Protein 4ZQX (pdb70)

Radius of gyration: 19.83 Å; Cα contacts (8 Å, |Δi|>4): 442; chains: 1; bounding box: 38×68×44 Å

Secondary structure (P-SEA, 3-state):
ccaaaaaaaaaaaaaacccccccbbbbbbbbbbcccbbbbbbbbbbccccccccccccccccccccccccaaaaaaaacccccccccccccccccccccbbbbbbbcccccccbbbbbcccccccccccccccccccccccccccccbbbbbccccccccbbbbbbccccccbbbbbbcccccccccccccaaaaaaaacccbbbbbbbbccaaaaaaccccccbbbbbccccccc

Organism: NCBI:txid311554

Sequence (236 aa):
ADLSLARQRRLTDEESSVNEAPRRAYDANMELVIVAEYPEGQCKSFHFANPFVIKGVIKSSELMWDIDNNGHHQMSEYELQRSINGYAASHSNMRQRSAINRIPKKLSFYLRGNVDWNKASIDIRGPTGLSMRQTEEYSSLDRIRPPCCSYKRNKFVDLPSCGGRRCEKAWYVELDGRRPVSIAVIVPRNMHNGINLYAGPLLGNVIEGLDTVPEECTQWFDNAPELYAYHASNYGMTMLDQFSVIH

Foldseek 3Di:
DDVVVVVVVVVLVCVQAVLVDDFRKKKKKKWFAFDLAKIKIKIFIFNFKTKDWFALLRQWQAADPHDGHDSVVSVLLQVCLVDPPSHDDPDHPRRGHGQKMKMKIFGQWPLQQKFKAKDANGRFRDDPDGDPVRGDPDDVVRRCRVVWADDDQPNNSTMTMHMDGDDRHGIIITIMTGGDPVVPDDCCDDPNVVVSVVRPPDDDMDMDIGSHVVCCCVPPCVVPRGWDADPVRDID

InterPro domains:
  IPR035239 Cypovirus polyhedrin [PF17515] (3-221)

Solvent-accessible surface area: 13820 Å² total

B-factor: mean 38.27, std 7.33, range [27.24, 73.25]

Structure (mmCIF, N/CA/C/O backbone):
data_4ZQX
#
_entry.id   4ZQX
#
_cell.length_a   106.100
_cell.length_b   106.100
_cell.length_c   106.100
_cell.angle_alpha   90.00
_cell.angle_beta   90.00
_cell.angle_gamma   90.00
#
_symmetry.space_group_name_H-M   'I 2 3'
#
loop_
_entity.id
_entity.type
_entity.pdbx_description
1 polymer Polyhedrin
2 non-polymer "ADENOSINE-5'-TRIPHOSPHATE"
3 non-polymer 'MAGNESIUM ION'
4 water water
#
loop_
_atom_site.group_PDB
_atom_site.id
_atom_site.type_symbol
_atom_site.label_atom_id
_atom_site.label_alt_id
_atom_site.label_comp_id
_atom_site.label_asym_id
_atom_site.label_entity_id
_atom_site.label_seq_id
_atom_site.pdbx_PDB_ins_code
_atom_site.Cartn_x
_atom_site.Cartn_y
_atom_site.Cartn_z
_atom_site.occupancy
_atom_site.B_iso_or_equiv
_atom_site.auth_seq_id
_atom_site.auth_comp_id
_atom_site.auth_asym_id
_atom_site.auth_atom_id
_atom_site.pdbx_PDB_model_num
ATOM 1 C C . MET A 1 1 ? 6.005 -5.974 43.372 1.00 59.48 1 MET A C 1
ATOM 2 O O . MET A 1 1 ? 6.043 -5.211 42.405 1.00 62.53 1 MET A O 1
ATOM 3 N N . ALA A 1 2 ? 6.287 -5.578 44.609 1.00 56.53 2 ALA A N 1
ATOM 4 C CA . ALA A 1 2 ? 6.775 -4.230 44.876 1.00 50.81 2 ALA A CA 1
ATOM 5 C C . ALA A 1 2 ? 8.199 -4.080 44.361 1.00 45.51 2 ALA A C 1
ATOM 6 O O . ALA A 1 2 ? 9.033 -4.967 44.535 1.00 46.84 2 ALA A O 1
ATOM 13 N N . ASP A 1 3 ? 8.462 -2.950 43.723 1.00 37.98 3 ASP A N 1
ATOM 14 C CA . ASP A 1 3 ? 9.767 -2.658 43.161 1.00 33.55 3 ASP A CA 1
ATOM 15 C C . ASP A 1 3 ? 10.710 -2.296 44.303 1.00 33.04 3 ASP A C 1
ATOM 16 O O . ASP A 1 3 ? 10.526 -1.284 44.977 1.00 34.29 3 ASP A O 1
ATOM 25 N N . LEU A 1 4 ? 11.728 -3.115 44.520 1.00 32.82 4 LEU A N 1
ATOM 26 C CA . LEU A 1 4 ? 12.626 -2.891 45.658 1.00 33.40 4 LEU A CA 1
ATOM 27 C C . LEU A 1 4 ? 13.621 -1.743 45.436 1.00 32.16 4 LEU A C 1
ATOM 28 O O . LEU A 1 4 ? 14.161 -1.188 46.392 1.00 33.76 4 LEU A O 1
ATOM 44 N N . SER A 1 5 ? 13.852 -1.346 44.195 1.00 32.48 5 SER A N 1
ATOM 45 C CA . SER A 1 5 ? 14.678 -0.168 43.978 1.00 33.55 5 SER A CA 1
ATOM 46 C C . SER A 1 5 ? 13.913 1.062 44.473 1.00 33.55 5 SER A C 1
ATOM 47 O O . SER A 1 5 ? 14.495 1.949 45.079 1.00 33.60 5 SER A O 1
ATOM 55 N N . LEU A 1 6 ? 12.607 1.109 44.240 1.00 32.75 6 LEU A N 1
ATOM 56 C CA . LEU A 1 6 ? 11.796 2.220 44.744 1.00 32.68 6 LEU A CA 1
ATOM 57 C C . LEU A 1 6 ? 11.580 2.134 46.250 1.00 32.70 6 LEU A C 1
ATOM 58 O O . LEU A 1 6 ? 11.477 3.160 46.920 1.00 32.78 6 LEU A O 1
ATOM 74 N N . ALA A 1 7 ? 11.490 0.914 46.777 1.00 33.86 7 ALA A N 1
ATOM 75 C CA . ALA A 1 7 ? 11.374 0.734 48.226 1.00 33.19 7 ALA A CA 1
ATOM 76 C C . ALA A 1 7 ? 12.635 1.227 48.937 1.00 32.92 7 ALA A C 1
ATOM 77 O O . ALA A 1 7 ? 12.556 1.826 50.003 1.00 34.17 7 ALA A O 1
ATOM 84 N N . ARG A 1 8 ? 13.792 0.953 48.349 1.00 32.11 8 ARG A N 1
ATOM 85 C CA . ARG A 1 8 ? 15.064 1.416 48.898 1.00 32.35 8 ARG A CA 1
ATOM 86 C C . ARG A 1 8 ? 15.162 2.946 48.837 1.00 31.75 8 ARG A C 1
ATOM 87 O O . ARG A 1 8 ? 15.684 3.586 49.755 1.00 32.18 8 ARG A O 1
ATOM 108 N N . GLN A 1 9 ? 14.642 3.539 47.761 1.00 30.77 9 GLN A N 1
ATOM 109 C CA . GLN A 1 9 ? 14.651 4.987 47.618 1.00 30.64 9 GLN A CA 1
ATOM 110 C C . GLN A 1 9 ? 13.806 5.599 48.723 1.00 30.70 9 GLN A C 1
ATOM 111 O O . GLN A 1 9 ? 14.188 6.568 49.354 1.00 31.94 9 GLN A O 1
ATOM 125 N N . ARG A 1 10 ? 12.643 5.001 48.937 1.00 31.28 10 ARG A N 1
ATOM 126 C CA A ARG A 1 10 ? 11.695 5.471 49.940 0.59 33.93 10 ARG A CA 1
ATOM 127 C CA B ARG A 1 10 ? 11.691 5.464 49.938 0.41 34.42 10 ARG A CA 1
ATOM 128 C C . ARG A 1 10 ? 12.304 5.415 51.345 1.00 33.85 10 ARG A C 1
ATOM 129 O O . ARG A 1 10 ? 12.206 6.372 52.129 1.00 33.03 10 ARG A O 1
ATOM 168 N N . LEU A 1 11 ? 12.961 4.309 51.670 1.00 33.16 11 LEU A N 1
ATOM 169 C CA . LEU A 1 11 ? 13.584 4.184 52.983 1.00 31.97 11 LEU A CA 1
ATOM 170 C C . LEU A 1 11 ? 14.686 5.225 53.161 1.00 32.02 11 LEU A C 1
ATOM 171 O O . LEU A 1 11 ? 14.857 5.794 54.243 1.00 32.98 11 LEU A O 1
ATOM 187 N N . THR A 1 12 ? 15.430 5.467 52.092 1.00 31.88 12 THR A N 1
ATOM 188 C CA . THR A 1 12 ? 16.495 6.447 52.125 1.00 31.71 12 THR A CA 1
ATOM 189 C C . THR A 1 12 ? 15.926 7.848 52.367 1.00 33.60 12 THR A C 1
ATOM 190 O O . THR A 1 12 ? 16.433 8.592 53.204 1.00 34.25 12 THR A O 1
ATOM 201 N N . ASP A 1 13 ? 14.852 8.186 51.662 1.00 33.03 13 ASP A N 1
ATOM 202 C CA . ASP A 1 13 ? 14.209 9.489 51.819 1.00 31.52 13 ASP A CA 1
ATOM 203 C C . ASP A 1 13 ? 13.796 9.697 53.281 1.00 32.51 13 ASP A C 1
ATOM 204 O O . ASP A 1 13 ? 14.059 10.743 53.879 1.00 31.79 13 ASP A O 1
ATOM 213 N N A GLU A 1 14 ? 13.140 8.685 53.840 0.62 32.51 14 GLU A N 1
ATOM 214 N N B GLU A 1 14 ? 13.114 8.710 53.850 0.38 34.72 14 GLU A N 1
ATOM 215 C CA A GLU A 1 14 ? 12.604 8.770 55.190 0.62 33.45 14 GLU A CA 1
ATOM 216 C CA B GLU A 1 14 ? 12.559 8.876 55.185 0.38 37.34 14 GLU A CA 1
ATOM 217 C C A GLU A 1 14 ? 13.710 8.867 56.239 0.62 33.66 14 GLU A C 1
ATOM 218 C C B GLU A 1 14 ? 13.668 8.912 56.242 0.38 36.43 14 GLU A C 1
ATOM 219 O O A GLU A 1 14 ? 13.579 9.608 57.205 0.62 34.00 14 GLU A O 1
ATOM 220 O O B GLU A 1 14 ? 13.524 9.570 57.267 0.38 36.54 14 GLU A O 1
ATOM 243 N N A SER A 1 15 ? 14.798 8.124 56.040 0.62 33.14 15 SER A N 1
ATOM 244 N N B SER A 1 15 ? 14.778 8.220 55.981 0.38 35.38 15 SER A N 1
ATOM 245 C CA A SER A 1 15 ? 15.948 8.212 56.932 0.62 33.47 15 SER A CA 1
ATOM 246 C CA B SER A 1 15 ? 15.914 8.215 56.905 0.38 34.49 15 SER A CA 1
ATOM 247 C C A SER A 1 15 ? 16.509 9.638 56.991 0.62 34.43 15 SER A C 1
ATOM 248 C C B SER A 1 15 ? 16.629 9.571 56.939 0.38 34.32 15 SER A C 1
ATOM 249 O O A SER A 1 15 ? 16.941 10.106 58.048 0.62 36.75 15 SER A O 1
ATOM 250 O O B SER A 1 15 ? 17.305 9.907 57.915 0.38 35.46 15 SER A O 1
ATOM 265 N N . VAL A 1 16 ? 16.495 10.341 55.868 1.00 32.10 16 VAL A N 1
ATOM 266 C CA . VAL A 1 16 ? 16.992 11.709 55.854 1.00 31.75 16 VAL A CA 1
ATOM 267 C C . VAL A 1 16 ? 15.959 12.658 56.442 1.00 31.75 16 VAL A C 1
ATOM 268 O O . VAL A 1 16 ? 16.294 13.545 57.229 1.00 34.00 16 VAL A O 1
ATOM 282 N N . ASN A 1 17 ? 14.698 12.476 56.056 1.00 31.30 17 ASN A N 1
ATOM 283 C CA . ASN A 1 17 ? 13.620 13.337 56.534 1.00 31.22 17 ASN A CA 1
ATOM 284 C C . ASN A 1 17 ? 13.426 13.290 58.039 1.00 30.90 17 ASN A C 1
ATOM 285 O O . ASN A 1 17 ? 13.167 14.318 58.653 1.00 31.85 17 ASN A O 1
ATOM 296 N N . GLU A 1 18 ? 13.560 12.106 58.638 1.00 31.38 18 GLU A N 1
ATOM 297 C CA . GLU A 1 18 ? 13.226 11.943 60.063 1.00 32.94 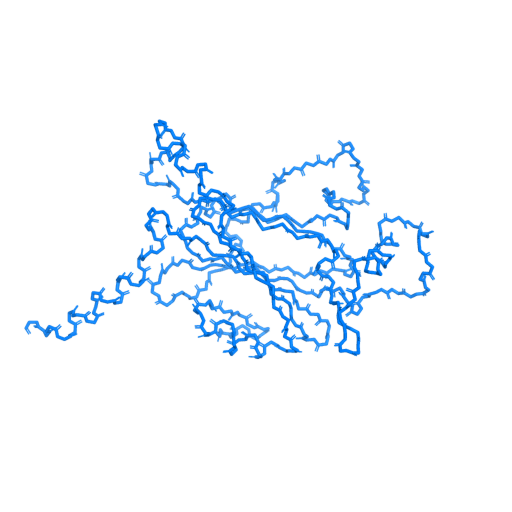18 GLU A CA 1
ATOM 298 C C . GLU A 1 18 ? 14.407 12.042 61.024 1.00 31.48 18 GLU A C 1
ATOM 299 O O . GLU A 1 18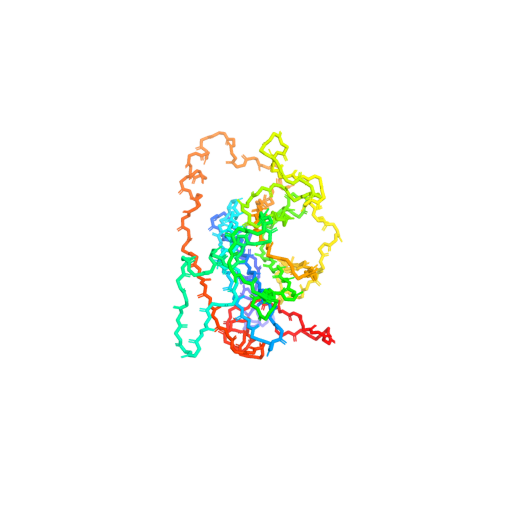 ? 14.202 12.103 62.232 1.00 32.22 18 GLU A O 1
ATOM 311 N N . ALA A 1 19 ? 15.631 12.075 60.497 1.00 30.97 19 ALA A N 1
ATOM 312 C CA . ALA A 1 19 ? 16.831 12.073 61.339 1.00 30.12 19 ALA A CA 1
ATOM 313 C C . ALA A 1 19 ? 16.846 13.145 62.443 1.00 29.99 19 ALA A C 1
ATOM 314 O O . ALA A 1 19 ? 17.299 12.872 63.542 1.00 31.76 19 ALA A O 1
ATOM 321 N N . PRO A 1 20 ? 16.369 14.369 62.154 1.00 31.34 20 PRO A N 1
ATOM 322 C CA . PRO A 1 20 ? 16.397 15.406 63.199 1.00 31.33 20 PRO A CA 1
ATOM 323 C C . PRO A 1 20 ? 15.548 15.115 64.441 1.00 30.33 20 PRO A C 1
ATOM 324 O O . PRO A 1 20 ? 15.693 15.805 65.434 1.00 31.78 20 PRO A O 1
ATOM 335 N N A ARG A 1 21 ? 14.673 14.120 64.386 0.54 30.57 21 ARG A N 1
ATOM 336 N N B ARG A 1 21 ? 14.676 14.115 64.378 0.46 30.61 21 ARG A N 1
ATOM 337 C CA A ARG A 1 21 ? 13.850 13.791 65.543 0.54 31.04 21 ARG A CA 1
ATOM 338 C CA B ARG A 1 21 ? 13.840 13.764 65.523 0.46 31.10 21 ARG A CA 1
ATOM 339 C C A ARG A 1 21 ? 14.605 12.935 66.564 0.54 30.86 21 ARG A C 1
ATOM 340 C C B ARG A 1 21 ? 14.576 12.885 66.537 0.46 30.94 21 ARG A C 1
ATOM 341 O O A ARG A 1 21 ? 14.153 12.763 67.697 0.54 33.25 21 ARG A O 1
ATOM 342 O O B ARG A 1 21 ? 14.074 12.635 67.633 0.46 32.73 21 ARG A O 1
ATOM 383 N N . ALA A 1 22 ? 15.764 12.414 66.175 1.00 30.83 22 ALA A N 1
ATOM 384 C CA . ALA A 1 22 ? 16.549 11.555 67.064 1.00 30.57 22 ALA A CA 1
ATOM 385 C C . ALA A 1 22 ? 17.156 12.276 68.276 1.00 31.65 22 ALA A C 1
ATOM 386 O O . ALA A 1 22 ? 17.486 13.464 68.229 1.00 32.12 22 ALA A O 1
ATOM 394 N N . TYR A 1 23 ? 17.310 11.523 69.359 1.00 31.80 23 TYR A N 1
ATOM 395 C CA . TYR A 1 23 ? 18.086 11.975 70.496 1.00 30.26 23 TYR A CA 1
ATOM 396 C C . TYR A 1 23 ? 19.508 12.272 70.030 1.00 30.09 23 TYR A C 1
ATOM 397 O O . TYR A 1 23 ? 20.096 11.479 69.306 1.00 31.87 23 TYR A O 1
ATOM 415 N N . ASP A 1 24 ? 20.031 13.429 70.445 1.00 30.29 24 ASP A N 1
ATOM 416 C CA . ASP A 1 24 ? 21.353 13.939 70.056 1.00 28.58 24 ASP A CA 1
ATOM 417 C C . ASP A 1 24 ? 21.432 14.471 68.613 1.00 29.05 24 ASP A C 1
ATOM 418 O O . ASP A 1 24 ? 22.515 14.839 68.150 1.00 30.54 24 ASP A O 1
ATOM 427 N N . ALA A 1 25 ? 20.294 14.555 67.922 1.00 29.69 25 ALA A N 1
ATOM 428 C CA . ALA A 1 25 ? 20.255 15.200 66.606 1.00 28.87 25 ALA A CA 1
ATOM 429 C C . ALA A 1 25 ? 20.066 16.689 66.804 1.00 29.71 25 ALA A C 1
ATOM 430 O O . ALA A 1 25 ? 19.259 17.115 67.632 1.00 31.74 25 ALA A O 1
ATOM 437 N N . ASN A 1 26 ? 20.825 17.495 66.064 1.00 27.24 26 ASN A N 1
ATOM 438 C CA . ASN A 1 26 ? 20.753 18.933 66.249 1.00 28.34 26 ASN A CA 1
ATOM 439 C C . ASN A 1 26 ? 19.501 19.597 65.685 1.00 29.75 26 ASN A C 1
ATOM 440 O O . ASN A 1 26 ? 19.049 19.270 64.596 1.00 31.27 26 ASN A O 1
ATOM 451 N N . MET A 1 27 ? 18.989 20.578 66.419 1.00 29.08 27 MET A N 1
ATOM 452 C CA . MET A 1 27 ? 18.166 21.633 65.825 1.00 28.99 27 MET A CA 1
ATOM 453 C C . MET A 1 27 ? 19.131 22.623 65.190 1.00 28.40 27 MET A C 1
ATOM 454 O O . MET A 1 27 ? 20.281 22.747 65.649 1.00 29.89 27 MET A O 1
ATOM 468 N N . GLU A 1 28 ? 18.678 23.308 64.139 1.00 28.57 28 GLU A N 1
ATOM 469 C CA . GLU A 1 28 ? 19.540 24.216 63.381 1.00 28.80 28 GLU A CA 1
ATOM 470 C C . GLU A 1 28 ? 18.981 25.633 63.373 1.00 29.66 28 GLU A C 1
ATOM 471 O O . GLU A 1 28 ? 17.776 25.834 63.184 1.00 31.07 28 GLU A O 1
ATOM 483 N N . LEU A 1 29 ? 19.863 26.614 63.566 1.00 28.89 29 LEU A N 1
ATOM 484 C CA . LEU A 1 29 ? 19.498 28.032 63.497 1.00 27.78 29 LEU A CA 1
ATOM 485 C C . LEU A 1 29 ? 20.473 28.760 62.564 1.00 29.17 29 LEU A C 1
ATOM 486 O O . LEU A 1 29 ? 21.685 28.710 62.758 1.00 29.60 29 LEU A O 1
ATOM 502 N N . VAL A 1 30 ? 19.942 29.404 61.536 1.00 28.47 30 VAL A N 1
ATOM 503 C CA . VAL A 1 30 ? 20.723 30.327 60.728 1.00 30.34 30 VAL A CA 1
ATOM 504 C C . VAL A 1 30 ? 20.100 31.698 60.794 1.00 28.94 30 VAL A C 1
ATOM 505 O O . VAL A 1 30 ? 18.937 31.885 60.467 1.00 30.83 30 VAL A O 1
ATOM 518 N N . ILE A 1 31 ? 20.894 32.657 61.238 1.00 28.88 31 ILE A N 1
ATOM 519 C CA . ILE A 1 31 ? 20.479 34.046 61.242 1.00 29.95 31 ILE A CA 1
ATOM 520 C C . ILE A 1 31 ? 21.170 34.752 60.105 1.00 30.16 31 ILE A C 1
ATOM 521 O O . ILE A 1 31 ? 22.379 34.626 59.952 1.00 32.76 31 ILE A O 1
ATOM 537 N N . VAL A 1 32 ? 20.393 35.463 59.289 1.00 29.91 32 VAL A N 1
ATOM 538 C CA . VAL A 1 32 ? 20.950 36.235 58.189 1.00 29.67 32 VAL A CA 1
ATOM 539 C C . VAL A 1 32 ? 20.647 37.713 58.366 1.00 30.21 32 VAL A C 1
ATOM 540 O O . VAL A 1 32 ? 19.470 38.112 58.472 1.00 31.73 32 VAL A O 1
ATOM 553 N N . ALA A 1 33 ? 21.707 38.516 58.374 1.00 29.83 33 ALA A N 1
ATOM 554 C CA . ALA A 1 33 ? 21.598 39.970 58.359 1.00 30.14 33 ALA A CA 1
ATOM 555 C C . ALA A 1 33 ? 21.851 40.463 56.939 1.00 30.54 33 ALA A C 1
ATOM 556 O O . ALA A 1 33 ? 22.828 40.077 56.323 1.00 31.30 33 ALA A O 1
ATOM 563 N N . GLU A 1 34 ? 20.965 41.309 56.429 1.00 29.25 34 GLU A N 1
ATOM 564 C CA . GLU A 1 34 ? 21.122 41.893 55.097 1.00 30.78 34 GLU A CA 1
ATOM 565 C C . GLU A 1 34 ? 21.282 43.408 55.261 1.00 30.86 34 GLU A C 1
ATOM 566 O O . GLU A 1 34 ? 20.551 44.040 56.022 1.00 32.03 34 GLU A O 1
ATOM 578 N N . TYR A 1 35 ? 22.248 43.973 54.544 1.00 29.70 35 TYR A N 1
ATOM 579 C CA . TYR A 1 35 ? 22.626 45.376 54.691 1.00 28.80 35 TYR A CA 1
ATOM 580 C C . TYR A 1 35 ? 22.185 46.186 53.463 1.00 30.07 35 TYR A C 1
ATOM 581 O O . TYR A 1 35 ? 21.756 45.618 52.460 1.00 30.35 35 TYR A O 1
ATOM 599 N N . PRO A 1 36 ? 22.269 47.516 53.546 1.00 31.77 36 PRO A N 1
ATOM 600 C CA . PRO A 1 36 ? 21.715 48.351 52.472 1.00 32.07 36 PRO A CA 1
ATOM 601 C C . PRO A 1 36 ? 22.232 48.065 51.043 1.00 31.54 36 PRO A C 1
ATOM 602 O O . PRO A 1 36 ? 21.410 48.134 50.122 1.00 32.48 36 PRO A O 1
ATOM 613 N N . GLU A 1 37 ? 23.514 47.734 50.854 1.00 30.48 37 GLU A N 1
ATOM 614 C CA . GLU A 1 37 ? 24.028 47.437 49.507 1.00 30.11 37 GLU A CA 1
ATOM 615 C C . GLU A 1 37 ? 23.844 45.966 49.126 1.00 31.63 37 GLU A C 1
ATOM 616 O O . GLU A 1 37 ? 24.330 45.514 48.076 1.00 33.33 37 GLU A O 1
ATOM 628 N N . GLY A 1 38 ? 23.105 45.230 49.956 1.00 32.12 38 GLY A N 1
ATOM 629 C CA . GLY A 1 38 ? 22.675 43.870 49.620 1.00 31.13 38 GLY A CA 1
ATOM 630 C C . GLY A 1 38 ? 23.583 42.766 50.117 1.00 31.15 38 GLY A C 1
ATOM 631 O O . GLY A 1 38 ? 23.319 41.572 49.908 1.00 32.05 38 GLY A O 1
ATOM 635 N N . GLN A 1 39 ? 24.675 43.155 50.760 1.00 31.24 39 GLN A N 1
ATOM 636 C CA . GLN A 1 39 ? 25.575 42.167 51.316 1.00 31.91 39 GLN A CA 1
ATOM 637 C C . GLN A 1 39 ? 24.890 41.493 52.495 1.00 30.52 39 GLN A C 1
ATOM 638 O O . GLN A 1 39 ? 23.935 42.039 53.057 1.00 30.46 39 GLN A O 1
ATOM 652 N N . CYS A 1 40 ? 25.364 40.291 52.829 1.00 31.10 40 CYS A N 1
ATOM 653 C CA . CYS A 1 40 ? 24.758 39.457 53.862 1.00 33.14 40 CYS A CA 1
ATOM 654 C C . CYS A 1 40 ? 25.817 38.882 54.770 1.00 32.30 40 CYS A C 1
ATOM 655 O O . CYS A 1 40 ? 26.933 38.551 54.329 1.00 32.76 40 CYS A O 1
ATOM 663 N N . LYS A 1 41 ? 25.449 38.758 56.037 1.00 31.25 41 LYS A N 1
ATOM 664 C CA . LYS A 1 41 ? 26.253 38.049 57.019 1.00 31.49 41 LYS A CA 1
ATOM 665 C C . LYS A 1 41 ? 25.371 36.955 57.597 1.00 30.89 41 LYS A C 1
ATOM 666 O O . LYS A 1 41 ? 24.234 37.215 57.965 1.00 32.81 41 LYS A O 1
ATOM 685 N N . SER A 1 42 ? 25.868 35.725 57.641 1.00 31.44 42 SER A N 1
ATOM 686 C CA . SER A 1 42 ? 25.092 34.625 58.232 1.00 32.96 42 SER A CA 1
ATOM 687 C C . SER A 1 42 ? 25.805 34.057 59.445 1.00 31.17 42 SER A C 1
ATOM 688 O O . SER A 1 42 ? 27.026 34.007 59.483 1.00 29.77 42 SER A O 1
ATOM 696 N N . PHE A 1 43 ? 25.013 33.636 60.427 1.00 30.78 43 PHE A N 1
ATOM 697 C CA . PHE A 1 43 ? 25.500 33.083 61.682 1.00 31.17 43 PHE A CA 1
ATOM 698 C C . PHE A 1 43 ? 24.780 31.767 61.882 1.00 29.36 43 PHE A C 1
ATOM 699 O O . PHE A 1 43 ? 23.544 31.734 61.859 1.00 31.01 43 PHE A O 1
ATOM 716 N N . HIS A 1 44 ? 25.537 30.689 62.059 1.00 29.46 44 HIS A N 1
ATOM 717 C CA . HIS A 1 44 ? 24.952 29.364 62.280 1.00 30.17 44 HIS A CA 1
ATOM 718 C C . HIS A 1 44 ? 25.201 28.830 63.685 1.00 29.97 44 HIS A C 1
ATOM 719 O O . HIS A 1 44 ? 26.344 28.835 64.156 1.00 30.76 44 HIS A O 1
ATOM 734 N N . PHE A 1 45 ? 24.137 28.334 64.323 1.00 29.48 45 PHE A N 1
ATOM 735 C CA . PHE A 1 45 ? 24.211 27.721 65.652 1.00 29.63 45 PHE A CA 1
ATOM 736 C C . PHE A 1 45 ? 23.453 26.415 65.602 1.00 29.17 45 PHE A C 1
ATOM 737 O O . PHE A 1 45 ? 22.483 26.291 64.863 1.00 30.16 45 PHE A O 1
ATOM 754 N N . ALA A 1 46 ? 23.856 25.457 66.421 1.00 28.90 46 ALA A N 1
ATOM 755 C CA . ALA A 1 46 ? 23.142 24.184 66.510 1.00 29.43 46 ALA A CA 1
ATOM 756 C C . ALA A 1 46 ? 23.311 23.539 67.874 1.00 28.85 46 ALA A C 1
ATOM 757 O O . ALA A 1 46 ? 24.356 23.668 68.509 1.00 31.13 46 ALA A O 1
ATOM 764 N N . ASN A 1 47 ? 22.286 22.799 68.286 1.00 28.74 47 ASN A N 1
ATOM 765 C CA . ASN A 1 47 ? 22.339 21.947 69.495 1.00 28.09 47 ASN A CA 1
ATOM 766 C C . ASN A 1 47 ? 21.145 21.019 69.513 1.00 28.71 47 ASN A C 1
ATOM 767 O O . ASN A 1 47 ? 20.131 21.348 68.928 1.00 29.48 47 ASN A O 1
ATOM 778 N N . PRO A 1 48 ? 21.246 19.865 70.198 1.00 29.12 48 PRO A N 1
ATOM 779 C CA . PRO A 1 48 ? 20.061 19.001 70.228 1.00 28.91 48 PRO A CA 1
ATOM 780 C C . PRO A 1 48 ? 19.034 19.404 71.271 1.00 28.89 48 PRO A C 1
ATOM 781 O O . PRO A 1 48 ? 17.895 18.981 71.144 1.00 31.55 48 PRO A O 1
ATOM 792 N N . PHE A 1 49 ? 19.421 20.161 72.294 1.00 29.74 49 PHE A N 1
ATOM 793 C CA . PHE A 1 49 ? 18.555 20.375 73.461 1.00 28.94 49 PHE A CA 1
ATOM 794 C C . PHE A 1 49 ? 18.097 21.826 73.632 1.00 29.41 49 PHE A C 1
ATOM 795 O O . PHE A 1 49 ? 16.911 22.096 73.826 1.00 29.92 49 PHE A O 1
ATOM 812 N N . VAL A 1 50 ? 19.034 22.756 73.565 1.00 29.78 50 VAL A N 1
ATOM 813 C CA . VAL A 1 50 ? 18.715 24.182 73.558 1.00 29.54 50 VAL A CA 1
ATOM 814 C C . VAL A 1 50 ? 19.719 24.913 72.696 1.00 29.36 50 VAL A C 1
ATOM 815 O O . VAL A 1 50 ? 20.912 24.906 73.006 1.00 31.63 50 VAL A O 1
ATOM 828 N N . ILE A 1 51 ? 19.263 25.528 71.603 1.00 29.49 51 ILE A N 1
ATOM 829 C CA . ILE A 1 51 ? 20.150 26.411 70.835 1.00 30.95 51 ILE A CA 1
ATOM 830 C C . ILE A 1 51 ? 20.172 27.746 71.557 1.00 30.51 51 ILE A C 1
ATOM 831 O O . ILE A 1 51 ? 19.116 28.273 71.907 1.00 31.65 51 ILE A O 1
ATOM 847 N N . LYS A 1 52 ? 21.369 28.285 71.780 1.00 29.87 52 LYS A N 1
ATOM 848 C CA . LYS A 1 52 ? 21.527 29.618 72.351 1.00 30.97 52 LYS A CA 1
ATOM 849 C C . LYS A 1 52 ? 22.278 30.491 71.349 1.00 32.28 52 LYS A C 1
ATOM 850 O O . LYS A 1 52 ? 23.494 30.417 71.240 1.00 35.17 52 LYS A O 1
ATOM 869 N N . GLY A 1 53 ? 21.525 31.269 70.574 1.00 30.21 53 GLY A N 1
ATOM 870 C CA . GLY A 1 53 ? 22.079 32.119 69.538 1.00 31.22 53 GLY A CA 1
ATOM 871 C C . GLY A 1 53 ? 22.238 33.521 70.087 1.00 30.50 53 GLY A C 1
ATOM 872 O O . GLY A 1 53 ? 21.267 34.260 70.198 1.00 34.52 53 GLY A O 1
ATOM 876 N N . VAL A 1 54 ? 23.461 33.864 70.476 1.00 29.60 54 VAL A N 1
ATOM 877 C CA . VAL A 1 54 ? 23.731 35.112 71.188 1.00 30.69 54 VAL A CA 1
ATOM 878 C C . VAL A 1 54 ? 24.720 35.902 70.372 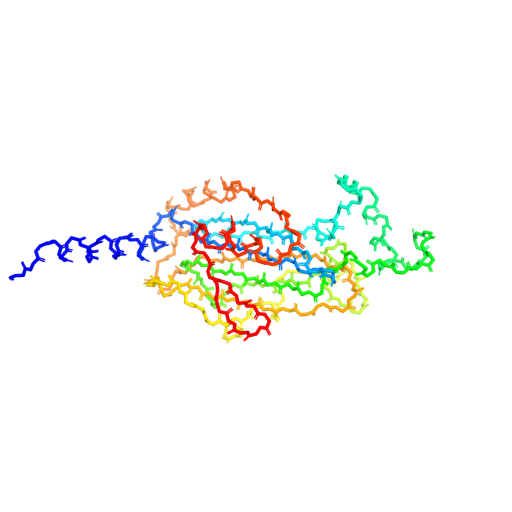1.00 30.45 54 VAL A C 1
ATOM 879 O O . VAL A 1 54 ? 25.837 35.436 70.142 1.00 31.31 54 VAL A O 1
ATOM 892 N N . ILE A 1 55 ? 24.298 37.092 69.935 1.00 30.64 55 ILE A N 1
ATOM 893 C CA . ILE A 1 55 ? 25.099 37.934 69.058 1.00 30.97 55 ILE A CA 1
ATOM 894 C C . ILE A 1 55 ? 25.205 39.347 69.628 1.00 30.64 55 ILE A C 1
ATOM 895 O O . ILE A 1 55 ? 24.194 39.995 69.904 1.00 31.88 55 ILE A O 1
ATOM 911 N N . LYS A 1 56 ? 26.441 39.814 69.793 1.00 30.22 56 LYS A N 1
ATOM 912 C CA . LYS A 1 56 ? 26.712 41.166 70.254 1.00 31.54 56 LYS A CA 1
ATOM 913 C C . LYS A 1 56 ? 26.394 42.175 69.158 1.00 31.16 56 LYS A C 1
ATOM 914 O O . LYS A 1 56 ? 26.445 41.868 67.961 1.00 30.80 56 LYS A O 1
ATOM 933 N N . SER A 1 57 ? 26.100 43.400 69.551 1.00 31.70 57 SER A N 1
ATOM 934 C CA . SER A 1 57 ? 25.827 44.429 68.558 1.00 31.42 57 SER A CA 1
ATOM 935 C C . SER A 1 57 ? 27.033 44.667 67.629 1.00 30.59 57 SER A C 1
ATOM 936 O O . SER A 1 57 ? 26.863 44.963 66.450 1.00 31.08 57 SER A O 1
ATOM 944 N N . SER A 1 58 ? 28.248 44.533 68.152 1.00 31.58 58 SER A N 1
ATOM 945 C CA . SER A 1 58 ? 29.459 44.717 67.331 1.00 33.39 58 SER A CA 1
ATOM 946 C C . SER A 1 58 ? 29.615 43.633 66.246 1.00 33.55 58 SER A C 1
ATOM 947 O O . SER A 1 58 ? 30.191 43.877 65.185 1.00 37.15 58 SER A O 1
ATOM 955 N N . GLU A 1 59 ? 29.085 42.448 66.511 1.00 32.01 59 GLU A N 1
ATOM 956 C CA . GLU A 1 59 ? 29.166 41.341 65.573 1.00 32.19 59 GLU A CA 1
ATOM 957 C C . GLU A 1 59 ? 28.141 41.485 64.454 1.00 32.22 59 GLU A C 1
ATOM 958 O O . GLU A 1 59 ? 28.296 40.903 63.385 1.00 33.04 59 GLU A O 1
ATOM 970 N N . LEU A 1 60 ? 27.088 42.259 64.709 1.00 31.69 60 LEU A N 1
ATOM 971 C CA . LEU A 1 60 ? 25.991 42.402 63.755 1.00 33.44 60 LEU A CA 1
ATOM 972 C C . LEU A 1 60 ? 26.212 43.529 62.769 1.00 33.37 60 LEU A C 1
ATOM 973 O O . LEU A 1 60 ? 25.448 43.673 61.820 1.00 34.85 60 LEU A O 1
ATOM 989 N N . MET A 1 61 ? 27.238 44.345 62.984 1.00 33.78 61 MET A N 1
ATOM 990 C CA . MET A 1 61 ? 27.559 45.394 62.024 1.00 33.16 61 MET A CA 1
ATOM 991 C C . MET A 1 61 ? 28.209 44.767 60.794 1.00 32.09 61 MET A C 1
ATOM 992 O O . MET A 1 61 ? 28.897 43.757 60.907 1.00 34.37 61 MET A O 1
ATOM 1006 N N . TRP A 1 62 ? 27.992 45.348 59.620 1.00 31.11 62 TRP A N 1
ATOM 1007 C CA . TRP A 1 62 ? 28.796 44.972 58.473 1.00 32.70 62 TRP A CA 1
ATOM 1008 C C . TRP A 1 62 ? 30.185 45.523 58.727 1.00 32.90 62 TRP A C 1
ATOM 1009 O O . TRP A 1 62 ? 30.371 46.737 58.852 1.00 35.24 62 TRP A O 1
ATOM 1030 N N . ASP A 1 63 ? 31.158 44.625 58.812 1.00 30.16 63 ASP A N 1
ATOM 1031 C CA . ASP A 1 63 ? 32.468 44.959 59.382 1.00 32.86 63 ASP A CA 1
ATOM 1032 C C . ASP A 1 63 ? 33.648 44.910 58.409 1.00 34.07 63 ASP A C 1
ATOM 1033 O O . ASP A 1 63 ? 34.809 44.805 58.823 1.00 35.77 63 ASP A O 1
ATOM 1042 N N . ILE A 1 64 ? 33.351 45.051 57.125 1.00 32.65 64 ILE A N 1
ATOM 1043 C CA . ILE A 1 64 ? 34.382 45.023 56.091 1.00 34.59 64 ILE A CA 1
ATOM 1044 C C . ILE A 1 64 ? 34.567 46.421 55.531 1.00 36.27 64 ILE A C 1
ATOM 1045 O O . ILE A 1 64 ? 33.593 47.083 55.149 1.00 37.39 64 ILE A O 1
ATOM 1061 N N . ASP A 1 65 ? 35.823 46.860 55.474 1.00 39.02 65 ASP A N 1
ATOM 1062 C CA . ASP A 1 65 ? 36.168 48.194 55.000 1.00 44.13 65 ASP A CA 1
ATOM 1063 C C . ASP A 1 65 ? 37.340 48.055 54.049 1.00 46.11 65 ASP A C 1
ATOM 1064 O O . ASP A 1 65 ? 38.450 47.716 54.462 1.00 45.30 65 ASP A O 1
ATOM 1073 N N . ASN A 1 66 ? 37.064 48.310 52.771 1.00 48.62 66 ASN A N 1
ATOM 1074 C CA A ASN A 1 66 ? 38.049 48.172 51.701 0.48 50.09 66 ASN A CA 1
ATOM 1075 C CA B ASN A 1 66 ? 38.061 48.188 51.716 0.52 50.95 66 ASN A CA 1
ATOM 1076 C C . ASN A 1 66 ? 38.828 46.862 51.800 1.00 50.81 66 ASN A C 1
ATOM 1077 O O . ASN A 1 66 ? 40.063 46.836 51.731 1.00 50.89 66 ASN A O 1
ATOM 1098 N N . GLY A 1 67 ? 38.091 45.770 51.972 1.00 49.64 67 GLY A N 1
ATOM 1099 C CA . GLY A 1 67 ? 38.669 44.443 51.936 1.00 48.93 67 GLY A CA 1
ATOM 1100 C C . GLY A 1 67 ? 39.261 43.917 53.226 1.00 46.78 67 GLY A C 1
ATOM 1101 O O . GLY A 1 67 ? 39.744 42.780 53.255 1.00 46.43 67 GLY A O 1
ATOM 1105 N N . HIS A 1 68 ? 39.243 44.724 54.283 1.00 45.29 68 HIS A N 1
ATOM 1106 C CA A HIS A 1 68 ? 39.784 44.298 55.572 0.58 45.67 68 HIS A CA 1
ATOM 1107 C CA B HIS A 1 68 ? 39.780 44.295 55.568 0.42 46.06 68 HIS A CA 1
ATOM 1108 C C . HIS A 1 68 ? 38.695 44.317 56.635 1.00 42.09 68 HIS A C 1
ATOM 1109 O O . HIS A 1 68 ? 37.751 45.097 56.557 1.00 41.51 68 HIS A O 1
ATOM 1134 N N . GLN A 1 69 ? 38.825 43.438 57.617 1.00 36.08 69 GLN A N 1
ATOM 1135 C CA . GLN A 1 69 ? 37.844 43.357 58.690 1.00 33.98 69 GLN A CA 1
ATOM 1136 C C . GLN A 1 69 ? 38.160 44.372 59.771 1.00 34.59 69 GLN A C 1
ATOM 1137 O O . GLN A 1 69 ? 39.295 44.456 60.241 1.00 35.91 69 GLN A O 1
ATOM 1151 N N . MET A 1 70 ? 37.137 45.129 60.164 1.00 33.14 70 MET A N 1
ATOM 1152 C CA . MET A 1 70 ? 37.261 46.146 61.202 1.00 33.31 70 MET A CA 1
ATOM 1153 C C . MET A 1 70 ? 37.325 45.500 62.583 1.00 34.66 70 MET A C 1
ATOM 1154 O O . MET A 1 70 ? 36.815 44.402 62.797 1.00 36.24 70 MET A O 1
ATOM 1168 N N . SER A 1 71 ? 37.958 46.185 63.525 1.00 33.69 71 SER A N 1
ATOM 1169 C CA . SER A 1 71 ? 38.100 45.664 64.881 1.00 32.54 71 SER A CA 1
ATOM 1170 C C . SER A 1 71 ? 36.860 45.938 65.749 1.00 33.22 71 SER A C 1
ATOM 1171 O O . SER A 1 71 ? 36.059 46.834 65.449 1.00 33.77 71 SER A O 1
ATOM 1179 N N . GLU A 1 72 ? 36.710 45.169 66.831 1.00 33.05 72 GLU A N 1
ATOM 1180 C CA . GLU A 1 72 ? 35.624 45.408 67.780 1.00 32.74 72 GLU A CA 1
ATOM 1181 C C . GLU A 1 72 ? 35.716 46.816 68.358 1.00 31.49 72 GLU A C 1
ATOM 1182 O O . GLU A 1 72 ? 34.706 47.450 68.594 1.00 31.95 72 GLU A O 1
ATOM 1194 N N . TYR A 1 73 ? 36.929 47.294 68.581 1.00 31.09 73 TYR A N 1
ATOM 1195 C CA . TYR A 1 73 ? 37.149 48.640 69.112 1.00 28.89 73 TYR A CA 1
ATOM 1196 C C . TYR A 1 73 ? 36.503 49.710 68.225 1.00 29.80 73 TYR A C 1
ATOM 1197 O O . TYR A 1 73 ? 35.758 50.579 68.700 1.00 31.91 73 TYR A O 1
ATOM 1215 N N . GLU A 1 74 ? 36.789 49.647 66.932 1.00 30.27 74 GLU A N 1
ATOM 1216 C CA . GLU A 1 74 ? 36.237 50.614 65.985 1.00 33.83 74 GLU A CA 1
ATOM 1217 C C . GLU A 1 74 ? 34.726 50.508 65.875 1.00 32.52 74 GLU A C 1
ATOM 1218 O O . GLU A 1 74 ? 34.024 51.526 65.805 1.00 32.55 74 GLU A O 1
ATOM 1230 N N . LEU A 1 75 ? 34.224 49.276 65.808 1.00 30.94 75 LEU A N 1
ATOM 1231 C CA . LEU A 1 75 ? 32.780 49.073 65.688 1.00 31.02 75 LEU A CA 1
ATOM 1232 C C . LEU A 1 75 ? 32.041 49.551 66.946 1.00 30.84 75 LEU A C 1
ATOM 1233 O O . LEU A 1 75 ? 31.005 50.214 66.858 1.00 31.02 75 LEU A O 1
ATOM 1249 N N . GLN A 1 76 ? 32.565 49.209 68.117 1.00 32.27 76 GLN A N 1
ATOM 1250 C CA . GLN A 1 76 ? 31.903 49.604 69.350 1.00 31.65 76 GLN A CA 1
ATOM 1251 C C . GLN A 1 76 ? 31.905 51.120 69.473 1.00 31.64 76 GLN A C 1
ATOM 1252 O O . GLN A 1 76 ? 30.948 51.704 69.989 1.00 32.07 76 GLN A O 1
ATOM 1266 N N . ARG A 1 77 ? 32.957 51.766 68.976 1.00 31.16 77 ARG A N 1
ATOM 1267 C CA . ARG A 1 77 ? 33.015 53.230 69.027 1.00 31.96 77 ARG A CA 1
ATOM 1268 C C . ARG A 1 77 ? 31.813 53.840 68.304 1.00 32.10 77 ARG A C 1
ATOM 1269 O O . ARG A 1 77 ? 31.195 54.774 68.807 1.00 32.59 77 ARG A O 1
ATOM 1290 N N . SER A 1 78 ? 31.458 53.283 67.147 1.00 31.85 78 SER A N 1
ATOM 1291 C CA . SER A 1 78 ? 30.330 53.794 66.367 1.00 33.18 78 SER A CA 1
ATOM 1292 C C . SER A 1 78 ? 28.996 53.509 67.045 1.00 31.69 78 SER A C 1
ATOM 1293 O O . SER A 1 78 ? 28.109 54.361 67.085 1.00 34.67 78 SER A O 1
ATOM 1301 N N . ILE A 1 79 ? 28.870 52.307 67.586 1.00 30.68 79 ILE A N 1
ATOM 1302 C CA . ILE A 1 79 ? 27.669 51.892 68.310 1.00 30.02 79 ILE A CA 1
ATOM 1303 C C . ILE A 1 79 ? 27.394 52.786 69.540 1.00 29.89 79 ILE A C 1
ATOM 1304 O O . ILE A 1 79 ? 26.239 53.104 69.847 1.00 30.00 79 ILE A O 1
ATOM 1320 N N . ASN A 1 80 ? 28.456 53.193 70.226 1.00 30.02 80 ASN A N 1
ATOM 1321 C CA . ASN A 1 80 ? 28.328 53.981 71.449 1.00 30.98 80 ASN A CA 1
ATOM 1322 C C . ASN A 1 80 ? 27.421 55.224 71.334 1.00 31.71 80 ASN A C 1
ATOM 1323 O O . ASN A 1 80 ? 26.651 55.531 72.245 1.00 32.21 80 ASN A O 1
ATOM 1334 N N . GLY A 1 81 ? 27.498 55.925 70.211 1.00 31.85 81 GLY A N 1
ATOM 1335 C CA . GLY A 1 81 ? 26.739 57.157 70.057 1.00 31.30 81 GLY A CA 1
ATOM 1336 C C . GLY A 1 81 ? 25.241 56.934 69.973 1.00 30.52 81 GLY A C 1
ATOM 1337 O O . GLY A 1 81 ? 24.462 57.880 70.117 1.00 31.39 81 GLY A O 1
ATOM 1341 N N . TYR A 1 82 ? 24.831 55.694 69.715 1.00 29.46 82 TYR A N 1
ATOM 1342 C CA . TYR A 1 82 ? 23.409 55.346 69.723 1.00 30.67 82 TYR A CA 1
ATOM 1343 C C . TYR A 1 82 ? 22.950 54.997 71.132 1.00 31.95 82 TYR A C 1
ATOM 1344 O O . TYR A 1 82 ? 21.787 55.197 71.490 1.00 35.57 82 TYR A O 1
ATOM 1362 N N . ALA A 1 83 ? 23.874 54.474 71.927 1.00 31.42 83 ALA A N 1
ATOM 1363 C CA . ALA A 1 83 ? 23.581 54.029 73.283 1.00 31.00 83 ALA A CA 1
ATOM 1364 C C . ALA A 1 83 ? 23.593 55.192 74.263 1.00 30.32 83 ALA A C 1
ATOM 1365 O O . ALA A 1 83 ? 22.722 55.281 75.131 1.00 32.93 83 ALA A O 1
ATOM 1372 N N . ALA A 1 84 ? 24.574 56.083 74.115 1.00 31.72 84 ALA A N 1
ATOM 1373 C CA . ALA A 1 84 ? 24.716 57.255 74.981 1.00 30.72 84 ALA A CA 1
ATOM 1374 C C . ALA A 1 84 ? 24.986 58.496 74.138 1.00 31.87 84 ALA A C 1
ATOM 1375 O O . ALA A 1 84 ? 25.925 58.514 73.337 1.00 32.06 84 ALA A O 1
ATOM 1382 N N . SER A 1 85 ? 24.160 59.525 74.322 1.00 30.93 85 SER A N 1
ATOM 1383 C CA . SER A 1 85 ? 24.298 60.763 73.572 1.00 29.53 85 SER A CA 1
ATOM 1384 C C . SER A 1 85 ? 25.698 61.357 73.663 1.00 29.52 85 SER A C 1
ATOM 1385 O O . SER A 1 85 ? 26.274 61.446 74.724 1.00 30.18 85 SER A O 1
ATOM 1393 N N . HIS A 1 86 ? 26.212 61.784 72.519 1.00 30.16 86 HIS A N 1
ATOM 1394 C CA . HIS A 1 86 ? 27.521 62.437 72.391 1.00 30.17 86 HIS A CA 1
ATOM 1395 C C . HIS A 1 86 ? 28.671 61.727 73.122 1.00 29.74 86 HIS A C 1
ATOM 1396 O O . HIS A 1 86 ? 29.504 62.353 73.800 1.00 30.71 86 HIS A O 1
ATOM 1410 N N . SER A 1 87 ? 28.728 60.412 72.932 1.00 31.13 87 SER A N 1
ATOM 1411 C CA . SER A 1 87 ? 29.750 59.581 73.551 1.00 31.14 87 SER A CA 1
ATOM 1412 C C . SER A 1 87 ? 30.847 59.163 72.557 1.00 31.68 87 SER A C 1
ATOM 1413 O O . SER A 1 87 ? 31.804 58.500 72.932 1.00 32.97 87 SER A O 1
ATOM 1421 N N . ASN A 1 88 ? 30.702 59.549 71.293 1.00 31.84 88 ASN A N 1
ATOM 1422 C CA . ASN A 1 88 ? 31.781 59.403 70.322 1.00 32.27 88 ASN A CA 1
ATOM 1423 C C . ASN A 1 88 ? 31.888 60.707 69.539 1.00 32.41 88 ASN A C 1
ATOM 1424 O O . ASN A 1 88 ? 31.250 61.704 69.907 1.00 32.71 88 ASN A O 1
ATOM 1435 N N . MET A 1 89 ? 32.701 60.711 68.485 1.00 30.55 89 MET A N 1
ATOM 1436 C CA . MET A 1 89 ? 32.961 61.939 67.735 1.00 31.74 89 MET A CA 1
ATOM 1437 C C . MET A 1 89 ? 32.342 61.943 66.333 1.00 31.84 89 MET A C 1
ATOM 1438 O O . MET A 1 89 ? 32.768 62.705 65.452 1.00 33.66 89 MET A O 1
ATOM 1452 N N . ARG A 1 90 ? 31.322 61.111 66.130 1.00 32.35 90 ARG A N 1
ATOM 1453 C CA . ARG A 1 90 ? 30.694 60.986 64.813 1.00 32.26 90 ARG A CA 1
ATOM 1454 C C . ARG A 1 90 ? 29.848 62.201 64.466 1.00 31.99 90 ARG A C 1
ATOM 1455 O O . ARG A 1 90 ? 29.053 62.668 65.279 1.00 33.50 90 ARG A O 1
ATOM 1476 N N . GLN A 1 91 ? 30.021 62.687 63.241 1.00 32.39 91 GLN A N 1
ATOM 1477 C CA . GLN A 1 91 ? 29.230 63.788 62.697 1.00 32.83 91 GLN A CA 1
ATOM 1478 C C . GLN A 1 91 ? 28.164 63.293 61.736 1.00 31.60 91 GLN A C 1
ATOM 1479 O O . GLN A 1 91 ? 27.383 64.066 61.235 1.00 34.23 91 GLN A O 1
ATOM 1493 N N . ARG A 1 92 ? 28.150 61.994 61.467 1.00 31.70 92 ARG A N 1
ATOM 1494 C CA . ARG A 1 92 ? 27.105 61.419 60.639 1.00 32.50 92 ARG A CA 1
ATOM 1495 C C . ARG A 1 92 ? 26.748 60.057 61.222 1.00 32.77 92 ARG A C 1
ATOM 1496 O O . ARG A 1 92 ? 27.478 59.536 62.079 1.00 33.94 92 ARG A O 1
ATOM 1517 N N . SER A 1 93 ? 25.640 59.473 60.764 1.00 31.89 93 SER A N 1
ATOM 1518 C CA . SER A 1 93 ? 25.206 58.192 61.328 1.00 30.92 93 SER A CA 1
ATOM 1519 C C . SER A 1 93 ? 26.011 57.041 60.744 1.00 32.25 93 SER A C 1
ATOM 1520 O O . SER A 1 93 ? 26.853 57.250 59.879 1.00 32.66 93 SER A O 1
ATOM 1528 N N . ALA A 1 94 ? 25.752 55.827 61.232 1.00 33.79 94 ALA A N 1
ATOM 1529 C CA . ALA A 1 94 ? 26.442 54.629 60.752 1.00 34.03 94 ALA A CA 1
ATOM 1530 C C . ALA A 1 94 ? 25.484 53.679 60.041 1.00 33.28 94 ALA A C 1
ATOM 1531 O O . ALA A 1 94 ? 25.730 52.475 59.996 1.00 33.92 94 ALA A O 1
ATOM 1538 N N . ILE A 1 95 ? 24.401 54.213 59.476 1.00 33.29 95 ILE A N 1
ATOM 1539 C CA . ILE A 1 95 ? 23.340 53.383 58.933 1.00 32.93 95 ILE A CA 1
ATOM 1540 C C . ILE A 1 95 ? 23.816 52.483 57.772 1.00 32.53 95 ILE A C 1
ATOM 1541 O O . ILE A 1 95 ? 23.215 51.440 57.508 1.00 33.58 95 ILE A O 1
ATOM 1557 N N . ASN A 1 96 ? 24.894 52.868 57.091 1.00 31.67 96 ASN A N 1
ATOM 1558 C CA . ASN A 1 96 ? 25.434 52.035 56.025 1.00 33.22 96 ASN A CA 1
ATOM 1559 C C . ASN A 1 96 ? 25.811 50.635 56.505 1.00 33.23 96 ASN A C 1
ATOM 1560 O O . ASN A 1 96 ? 25.859 49.702 55.697 1.00 33.90 96 ASN A O 1
ATOM 1571 N N . ARG A 1 97 ? 26.092 50.484 57.803 1.00 31.24 97 ARG A N 1
ATOM 1572 C CA . ARG A 1 97 ? 26.642 49.230 58.337 1.00 31.74 97 ARG A CA 1
ATOM 1573 C C . ARG A 1 97 ? 25.689 48.507 59.274 1.00 32.59 97 ARG A C 1
ATOM 1574 O O . ARG A 1 97 ? 26.039 47.474 59.845 1.00 33.56 97 ARG A O 1
ATOM 1595 N N . ILE A 1 98 ? 24.491 49.058 59.432 1.00 31.57 98 ILE A N 1
ATOM 1596 C CA . ILE A 1 98 ? 23.474 48.466 60.295 1.00 31.76 98 ILE A CA 1
ATOM 1597 C C . ILE A 1 98 ? 22.575 47.625 59.385 1.00 32.26 98 ILE A C 1
ATOM 1598 O O . ILE A 1 98 ? 22.269 48.049 58.270 1.00 33.09 98 ILE A O 1
ATOM 1614 N N . PRO A 1 99 ? 22.162 46.431 59.837 1.00 31.30 99 PRO A N 1
ATOM 1615 C CA . PRO A 1 99 ? 21.278 45.642 58.969 1.00 32.15 99 PRO A CA 1
ATOM 1616 C C . PRO A 1 99 ? 19.959 46.358 58.695 1.00 34.06 99 PRO A C 1
ATOM 1617 O O . PRO A 1 99 ? 19.444 47.050 59.582 1.00 35.43 99 PRO A O 1
ATOM 1628 N N . LYS A 1 100 ? 19.435 46.192 57.484 1.00 36.30 100 LYS A N 1
ATOM 1629 C CA . LYS A 1 100 ? 18.090 46.625 57.150 1.00 36.47 100 LYS A CA 1
ATOM 1630 C C . LYS A 1 100 ? 17.074 45.614 57.625 1.00 34.51 100 LYS A C 1
ATOM 1631 O O . LYS A 1 100 ? 15.973 45.975 58.025 1.00 35.03 100 LYS A O 1
ATOM 1650 N N . LYS A 1 101 ? 17.446 44.339 57.532 1.00 32.76 101 LYS A N 1
ATOM 1651 C CA . LYS A 1 101 ? 16.532 43.234 57.761 1.00 34.11 101 LYS A CA 1
ATOM 1652 C C . LYS A 1 101 ? 17.275 42.085 58.433 1.00 32.64 101 LYS A C 1
ATOM 1653 O O . LYS A 1 101 ? 18.444 41.842 58.134 1.00 32.81 101 LYS A O 1
ATOM 1672 N N . LEU A 1 102 ? 16.584 41.378 59.327 1.00 32.02 102 LEU A N 1
ATOM 1673 C CA . LEU A 1 102 ? 17.085 40.127 59.894 1.00 31.14 102 LEU A CA 1
ATOM 1674 C C . LEU A 1 102 ? 16.113 39.008 59.585 1.00 30.16 102 LEU A C 1
ATOM 1675 O O . LEU A 1 102 ? 14.896 39.202 59.671 1.00 31.10 102 LEU A O 1
ATOM 1691 N N . SER A 1 103 ? 16.663 37.857 59.201 1.00 29.15 103 SER A N 1
ATOM 1692 C CA . SER A 1 103 ? 15.906 36.651 58.919 1.00 30.67 103 SER A CA 1
ATOM 1693 C C . SER A 1 103 ? 16.414 35.549 59.825 1.00 30.27 103 SER A C 1
ATOM 1694 O O . SER A 1 103 ? 17.619 35.342 59.923 1.00 31.69 103 SER A O 1
ATOM 1702 N N . PHE A 1 104 ? 15.486 34.832 60.450 1.00 29.72 104 PHE A N 1
ATOM 1703 C CA . PHE A 1 104 ? 15.798 33.756 61.377 1.00 30.34 104 PHE A CA 1
ATOM 1704 C C . PHE A 1 104 ? 15.232 32.464 60.810 1.00 30.07 104 PHE A C 1
ATOM 1705 O O . PHE A 1 104 ? 14.024 32.329 60.697 1.00 31.16 104 PHE A O 1
ATOM 1722 N N . TYR A 1 105 ? 16.110 31.524 60.468 1.00 28.44 105 TYR A N 1
ATOM 1723 C CA . TYR A 1 105 ? 15.715 30.243 59.892 1.00 29.25 105 TYR A CA 1
ATOM 1724 C C . TYR A 1 105 ? 15.938 29.129 60.910 1.00 30.26 105 TYR A C 1
ATOM 1725 O O . TYR A 1 105 ? 17.054 28.941 61.368 1.00 31.29 105 TYR A O 1
ATOM 1743 N N . LEU A 1 106 ? 14.865 28.425 61.275 1.00 30.83 106 LEU A N 1
ATOM 1744 C CA . LEU A 1 106 ? 14.928 27.354 62.272 1.00 29.95 106 LEU A CA 1
ATOM 1745 C C . LEU A 1 106 ? 14.526 26.033 61.638 1.00 30.61 106 LEU A C 1
ATOM 1746 O O . LEU A 1 106 ? 13.500 25.967 60.952 1.00 30.74 106 LEU A O 1
ATOM 1762 N N . ARG A 1 107 ? 15.312 24.982 61.860 1.00 30.55 107 ARG A N 1
ATOM 1763 C CA . ARG A 1 107 ? 15.000 23.701 61.242 1.00 30.10 107 ARG A CA 1
ATOM 1764 C C . ARG A 1 107 ? 15.272 22.575 62.215 1.00 29.39 107 ARG A C 1
ATOM 1765 O O . ARG A 1 107 ? 16.368 22.465 62.745 1.00 31.47 107 ARG A O 1
ATOM 1786 N N . GLY A 1 108 ? 14.278 21.725 62.418 1.00 29.16 108 GLY A N 1
ATOM 1787 C CA . GLY A 1 108 ? 14.444 20.573 63.275 1.00 31.15 108 GLY A CA 1
ATOM 1788 C C . GLY A 1 108 ? 13.316 20.359 64.248 1.00 31.10 108 GLY A C 1
ATOM 1789 O O . GLY A 1 108 ? 12.195 20.846 64.050 1.00 30.72 108 GLY A O 1
ATOM 1793 N N . ASN A 1 109 ? 13.624 19.606 65.308 1.00 29.97 109 ASN A N 1
ATOM 1794 C CA . ASN A 1 109 ? 12.617 19.174 66.269 1.00 31.11 109 ASN A CA 1
ATOM 1795 C C . ASN A 1 109 ? 12.392 20.223 67.359 1.00 30.06 109 ASN A C 1
ATOM 1796 O O . ASN A 1 109 ? 12.598 19.968 68.539 1.00 30.51 109 ASN A O 1
ATOM 1807 N N . VAL A 1 110 ? 11.934 21.401 66.929 1.00 28.38 110 VAL A N 1
ATOM 1808 C CA . VAL A 1 110 ? 11.800 22.584 67.772 1.00 28.87 110 VAL A CA 1
ATOM 1809 C C . VAL A 1 110 ? 10.478 22.653 68.531 1.00 29.38 110 VAL A C 1
ATOM 1810 O O . VAL A 1 110 ? 9.437 22.275 68.020 1.00 30.05 110 VAL A O 1
ATOM 1823 N N . ASP A 1 111 ? 10.536 23.143 69.766 1.00 28.82 111 ASP A N 1
ATOM 1824 C CA . ASP A 1 111 ? 9.326 23.449 70.518 1.00 29.29 111 ASP A CA 1
ATOM 1825 C C . ASP A 1 111 ? 8.853 24.834 70.069 1.00 28.27 111 ASP A C 1
ATOM 1826 O O . ASP A 1 111 ? 9.314 25.868 70.582 1.00 30.71 111 ASP A O 1
ATOM 1835 N N . TRP A 1 112 ? 7.945 24.859 69.098 1.00 29.11 112 TRP A N 1
ATOM 1836 C CA . TRP A 1 112 ? 7.489 26.124 68.530 1.00 29.77 112 TRP A CA 1
ATOM 1837 C C . TRP A 1 112 ? 6.691 26.964 69.522 1.00 30.93 112 TRP A C 1
ATOM 1838 O O . TRP A 1 112 ? 6.548 28.16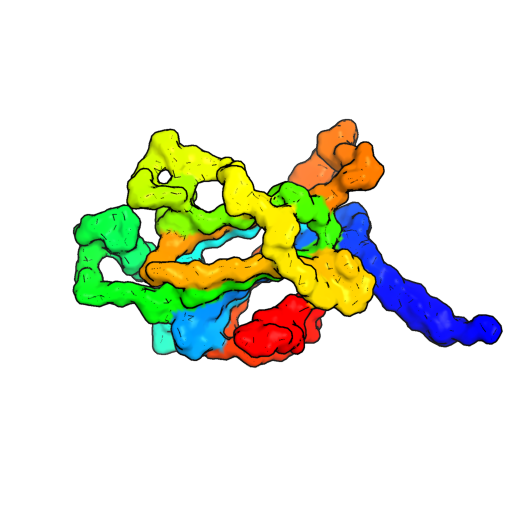8 69.330 1.00 32.01 112 TRP A O 1
ATOM 1859 N N . ASN A 1 113 ? 6.169 26.348 70.581 1.00 29.59 113 ASN A N 1
ATOM 1860 C CA . ASN A 1 113 ? 5.491 27.112 71.616 1.00 28.73 113 ASN A CA 1
ATOM 1861 C C . ASN A 1 113 ? 6.446 27.986 72.440 1.00 29.06 113 ASN A C 1
ATOM 1862 O O . ASN A 1 113 ? 6.033 28.992 73.033 1.00 30.70 113 ASN A O 1
ATOM 1873 N N . LYS A 1 114 ? 7.713 27.594 72.503 1.00 29.11 114 LYS A N 1
ATOM 1874 C CA . LYS A 1 114 ? 8.633 28.183 73.476 1.00 30.40 114 LYS A CA 1
ATOM 1875 C C . LYS A 1 114 ? 9.881 28.805 72.858 1.00 31.53 114 LYS A C 1
ATOM 1876 O O . LYS A 1 114 ? 10.693 29.407 73.575 1.00 34.02 114 LYS A O 1
ATOM 1895 N N . ALA A 1 115 ? 10.058 28.664 71.548 1.00 31.60 115 ALA A N 1
ATOM 1896 C CA . ALA A 1 115 ? 11.192 29.311 70.892 1.00 32.10 115 ALA A CA 1
ATOM 1897 C C . ALA A 1 115 ? 11.054 30.818 71.066 1.00 32.81 115 ALA A C 1
ATOM 1898 O O . ALA A 1 115 ? 9.981 31.372 70.818 1.00 33.53 115 ALA A O 1
ATOM 1905 N N . SER A 1 116 ? 12.119 31.479 71.518 1.00 30.87 116 SER A N 1
ATOM 1906 C CA . SER A 1 116 ? 12.057 32.922 71.746 1.00 30.42 116 SER A CA 1
ATOM 1907 C C . SER A 1 116 ? 13.155 33.664 71.005 1.00 30.86 116 SER A C 1
ATOM 1908 O O . SER A 1 116 ? 14.295 33.234 70.977 1.00 30.99 116 SER A O 1
ATOM 1916 N N . ILE A 1 117 ? 12.778 34.778 70.388 1.00 29.73 117 ILE A N 1
ATOM 1917 C CA . ILE A 1 117 ? 13.711 35.629 69.661 1.00 28.69 117 ILE A CA 1
ATOM 1918 C C . ILE A 1 117 ? 13.588 37.010 70.281 1.00 28.10 117 ILE A C 1
ATOM 1919 O O . ILE A 1 117 ? 12.549 37.646 70.182 1.00 30.61 117 ILE A O 1
ATOM 1935 N N . ASP A 1 118 ? 14.649 37.451 70.936 1.00 28.47 118 ASP A N 1
ATOM 1936 C CA . ASP A 1 118 ? 14.634 38.701 71.677 1.00 29.37 118 ASP A CA 1
ATOM 1937 C C . ASP A 1 118 ? 15.632 39.664 71.035 1.00 29.10 118 ASP A C 1
ATOM 1938 O O . ASP A 1 118 ? 16.838 39.411 71.036 1.00 30.58 118 ASP A O 1
ATOM 1947 N N . ILE A 1 119 ? 15.114 40.747 70.463 1.00 28.88 119 ILE A N 1
ATOM 1948 C CA . ILE A 1 119 ? 15.934 41.816 69.897 1.00 29.38 119 ILE A CA 1
ATOM 1949 C C . ILE A 1 119 ? 16.191 42.835 71.000 1.00 30.98 119 ILE A C 1
ATOM 1950 O O . ILE A 1 119 ? 15.243 43.487 71.484 1.00 32.11 119 ILE A O 1
ATOM 1966 N N . ARG A 1 120 ? 17.465 42.943 71.397 1.00 30.43 120 ARG A N 1
ATOM 1967 C CA . ARG A 1 120 ? 17.874 43.701 72.584 1.00 29.37 120 ARG A CA 1
ATOM 1968 C C . ARG A 1 120 ? 18.649 44.944 72.173 1.00 29.32 120 ARG A C 1
ATOM 1969 O O . ARG A 1 120 ? 18.946 45.119 71.007 1.00 31.01 120 ARG A O 1
ATOM 1990 N N . GLY A 1 121 ? 18.956 45.809 73.139 1.00 29.71 121 GLY A N 1
ATOM 1991 C CA . GLY A 1 121 ? 19.598 47.079 72.858 1.00 30.71 121 GLY A CA 1
ATOM 1992 C C . GLY A 1 121 ? 21.059 46.965 72.484 1.00 31.96 121 GLY A C 1
ATOM 1993 O O . GLY A 1 121 ? 21.652 45.876 72.497 1.00 31.94 121 GLY A O 1
ATOM 1997 N N . PRO A 1 122 ? 21.662 48.106 72.142 1.00 31.79 122 PRO A N 1
ATOM 1998 C CA . PRO A 1 122 ? 23.008 48.092 71.555 1.00 31.59 122 PRO A CA 1
ATOM 1999 C C . PRO A 1 122 ? 24.105 47.651 72.519 1.00 33.60 122 PRO A C 1
ATOM 2000 O O . PRO A 1 122 ? 25.216 47.342 72.064 1.00 35.50 122 PRO A O 1
ATOM 2011 N N . THR A 1 123 ? 23.814 47.620 73.816 1.00 32.59 123 THR A N 1
ATOM 2012 C CA . THR A 1 123 ? 24.782 47.119 74.796 1.00 33.22 123 THR A CA 1
ATOM 2013 C C . THR A 1 123 ? 24.272 45.890 75.540 1.00 33.64 123 THR A C 1
ATOM 2014 O O . THR A 1 123 ? 24.843 45.494 76.550 1.00 33.18 123 THR A O 1
ATOM 2025 N N . GLY A 1 124 ? 23.204 45.291 75.014 1.00 33.74 124 GLY A N 1
ATOM 2026 C CA . GLY A 1 124 ? 22.715 44.008 75.486 1.00 33.26 124 GLY A CA 1
ATOM 2027 C C . GLY A 1 124 ? 21.581 44.059 76.494 1.00 31.72 124 GLY A C 1
ATOM 2028 O O . GLY A 1 124 ? 21.179 43.021 77.019 1.00 30.80 124 GLY A O 1
ATOM 2032 N N . LEU A 1 125 ? 21.074 45.253 76.789 1.00 31.84 125 LEU A N 1
ATOM 2033 C CA . LEU A 1 125 ? 19.981 45.382 77.743 1.00 32.20 125 LEU A CA 1
ATOM 2034 C C . LEU A 1 125 ? 18.645 45.176 77.056 1.00 31.10 125 LEU A C 1
ATOM 2035 O O . LEU A 1 125 ? 18.546 45.356 75.844 1.00 32.25 125 LEU A O 1
ATOM 2051 N N . SER A 1 126 ? 17.611 44.839 77.832 1.00 29.50 126 SER A N 1
ATOM 2052 C CA . SER A 1 126 ? 16.257 44.737 77.282 1.00 30.23 126 SER A CA 1
ATOM 2053 C C . SER A 1 126 ? 15.912 46.042 76.584 1.00 30.53 126 SER A C 1
ATOM 2054 O O . SER A 1 126 ? 16.137 47.121 77.143 1.00 31.71 126 SER A O 1
ATOM 2062 N N . MET A 1 127 ? 15.363 45.951 75.373 1.00 31.00 127 MET A N 1
ATOM 2063 C CA . MET A 1 127 ? 15.080 47.138 74.579 1.00 33.19 127 MET A CA 1
ATOM 2064 C C . MET A 1 127 ? 13.850 47.882 75.090 1.00 33.70 127 MET A C 1
ATOM 2065 O O . MET A 1 127 ? 12.804 47.288 75.325 1.00 34.33 127 MET A O 1
ATOM 2079 N N . ARG A 1 128 ? 13.987 49.192 75.240 1.00 34.01 128 ARG A N 1
ATOM 2080 C CA . ARG A 1 128 ? 12.883 50.047 75.638 1.00 35.15 128 ARG A CA 1
ATOM 2081 C C . ARG A 1 128 ? 13.317 51.472 75.328 1.00 33.83 128 ARG A C 1
ATOM 2082 O O . ARG A 1 128 ? 14.474 51.696 74.934 1.00 34.60 128 ARG A O 1
ATOM 2103 N N . GLN A 1 129 ? 12.399 52.427 75.480 1.00 35.10 129 GLN A N 1
ATOM 2104 C CA . GLN A 1 129 ? 12.693 53.829 75.167 1.00 36.03 129 GLN A CA 1
ATOM 2105 C C . GLN A 1 129 ? 13.893 54.293 75.982 1.00 32.56 129 GLN A C 1
ATOM 2106 O O . GLN A 1 129 ? 14.773 54.975 75.471 1.00 34.12 129 GLN A O 1
ATOM 2120 N N . THR A 1 130 ? 13.915 53.905 77.253 1.00 32.09 130 THR A N 1
ATOM 2121 C CA . THR A 1 130 ? 14.986 54.280 78.164 1.00 32.22 130 THR A CA 1
ATOM 2122 C C . THR A 1 130 ? 15.560 53.028 78.825 1.00 31.55 130 THR A C 1
ATOM 2123 O O . THR A 1 130 ? 15.040 52.520 79.826 1.00 32.72 130 THR A O 1
ATOM 2134 N N . GLU A 1 131 ? 16.640 52.529 78.249 1.00 30.28 131 GLU A N 1
ATOM 2135 C CA . GLU A 1 131 ? 17.295 51.347 78.769 1.00 30.25 131 GLU A CA 1
ATOM 2136 C C . GLU A 1 131 ? 18.011 51.658 80.074 1.00 30.05 131 GLU A C 1
ATOM 2137 O O . GLU A 1 131 ? 18.639 52.694 80.220 1.00 31.31 131 GLU A O 1
ATOM 2149 N N . GLU A 1 132 ? 17.906 50.741 81.026 1.00 28.42 132 GLU A N 1
ATOM 2150 C CA . GLU A 1 132 ? 18.425 50.973 82.368 1.00 29.61 132 GLU A CA 1
ATOM 2151 C C . GLU A 1 132 ? 18.653 49.623 83.038 1.00 29.55 132 GLU A C 1
ATOM 2152 O O . GLU A 1 132 ? 17.892 48.680 82.793 1.00 31.13 132 GLU A O 1
ATOM 2164 N N . TYR A 1 133 ? 19.693 49.518 83.869 1.00 31.04 133 TYR A N 1
ATOM 2165 C CA . TYR A 1 133 ? 20.041 48.231 84.485 1.00 30.68 133 TYR A CA 1
ATOM 2166 C C . TYR A 1 133 ? 18.924 47.668 85.359 1.00 31.76 133 TYR A C 1
ATOM 2167 O O . TYR A 1 133 ? 18.757 46.460 85.436 1.00 33.15 133 TYR A O 1
ATOM 2185 N N . SER A 1 134 ? 18.149 48.535 86.000 1.00 31.75 134 SER A N 1
ATOM 2186 C CA A SER A 1 134 ? 17.081 48.097 86.904 0.60 33.59 134 SER A CA 1
ATOM 2187 C CA B SER A 1 134 ? 17.102 48.081 86.911 0.40 32.77 134 SER A CA 1
ATOM 2188 C C . SER A 1 134 ? 15.986 47.320 86.192 1.00 32.33 134 SER A C 1
ATOM 2189 O O . SER A 1 134 ? 15.298 46.511 86.808 1.00 34.19 134 SER A O 1
ATOM 2204 N N . LEU A 1 135 ? 15.815 47.585 84.899 1.00 32.16 135 LEU A N 1
ATOM 2205 C CA . LEU A 1 135 ? 14.742 46.993 84.096 1.00 32.04 135 LEU A CA 1
ATOM 2206 C C . LEU A 1 135 ? 15.314 46.172 82.953 1.00 33.81 135 LEU A C 1
ATOM 2207 O O . LEU A 1 135 ? 15.091 46.472 81.781 1.00 39.33 135 LEU A O 1
ATOM 2223 N N . ASP A 1 136 ? 16.047 45.139 83.312 1.00 31.83 136 ASP A N 1
ATOM 2224 C CA . ASP A 1 136 ? 16.750 44.297 82.359 1.00 29.25 136 ASP A CA 1
ATOM 2225 C C . ASP A 1 136 ? 16.402 42.843 82.702 1.00 31.48 136 ASP A C 1
ATOM 2226 O O . ASP A 1 136 ? 16.589 42.402 83.842 1.00 31.48 136 ASP A O 1
ATOM 2235 N N . ARG A 1 137 ? 15.880 42.114 81.722 1.00 30.83 137 ARG A N 1
ATOM 2236 C CA . ARG A 1 137 ? 15.347 40.773 81.959 1.00 28.77 137 ARG A CA 1
ATOM 2237 C C . ARG A 1 137 ? 15.481 39.958 80.680 1.00 29.20 137 ARG A C 1
ATOM 2238 O O . ARG A 1 137 ? 15.876 40.498 79.652 1.00 31.02 137 ARG A O 1
ATOM 225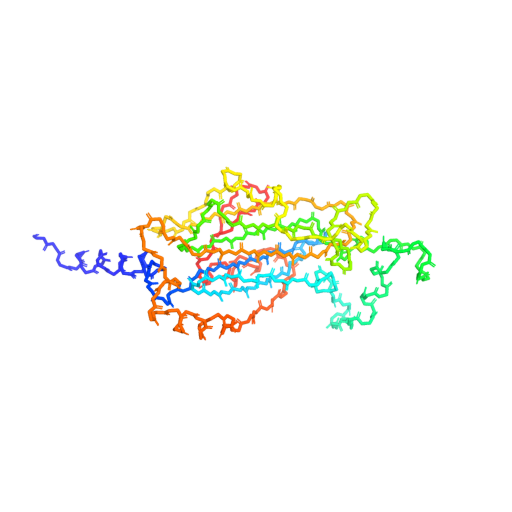9 N N . ILE A 1 138 ? 15.175 38.666 80.746 1.00 30.75 138 ILE A N 1
ATOM 2260 C CA . ILE A 1 138 ? 15.214 37.821 79.558 1.00 29.15 138 ILE A CA 1
ATOM 2261 C C . ILE A 1 138 ? 13.800 37.290 79.296 1.00 29.54 138 ILE A C 1
ATOM 2262 O O . ILE A 1 138 ? 12.910 37.381 80.156 1.00 30.48 138 ILE A O 1
ATOM 2278 N N . ARG A 1 139 ? 13.614 36.755 78.098 1.00 29.30 139 ARG A N 1
ATOM 2279 C CA . ARG A 1 139 ? 12.374 36.092 77.705 1.00 29.24 139 ARG A CA 1
ATOM 2280 C C . ARG A 1 139 ? 11.124 36.925 77.954 1.00 29.87 139 ARG A C 1
ATOM 2281 O O . ARG A 1 139 ? 10.204 36.480 78.622 1.00 32.02 139 ARG A O 1
ATOM 2302 N N . PRO A 1 140 ? 11.099 38.149 77.414 1.00 30.19 140 PRO A N 1
ATOM 2303 C CA . PRO A 1 140 ? 9.869 38.941 77.523 1.00 29.57 140 PRO A CA 1
ATOM 2304 C C . PRO A 1 140 ? 8.736 38.283 76.731 1.00 28.39 140 PRO A C 1
ATOM 2305 O O . PRO A 1 140 ? 9.009 37.551 75.782 1.00 29.39 140 PRO A O 1
ATOM 2316 N N . PRO A 1 141 ? 7.478 38.541 77.115 1.00 31.51 141 PRO A N 1
ATOM 2317 C CA . PRO A 1 141 ? 6.334 37.885 76.486 1.00 31.75 141 PRO A CA 1
ATOM 2318 C C . PRO A 1 141 ? 6.320 37.973 74.963 1.00 33.15 141 PRO A C 1
ATOM 2319 O O . PRO A 1 141 ? 5.903 37.037 74.304 1.00 33.60 141 PRO A O 1
ATOM 2330 N N A CYS A 1 142 ? 6.778 39.107 74.434 0.72 32.31 142 CYS A N 1
ATOM 2331 N N B CYS A 1 142 ? 6.757 39.078 74.396 0.28 33.15 142 CYS A N 1
ATOM 2332 C CA A CYS A 1 142 ? 6.756 39.374 72.996 0.72 33.21 142 CYS A CA 1
ATOM 2333 C CA B CYS A 1 142 ? 6.621 39.215 72.961 0.28 33.80 142 CYS A CA 1
ATOM 2334 C C A CYS A 1 142 ? 7.714 38.491 72.213 0.72 32.20 142 CYS A C 1
ATOM 2335 C C B CYS A 1 142 ? 7.863 38.723 72.210 0.28 33.28 142 CYS A C 1
ATOM 2336 O O A CYS A 1 142 ? 7.565 38.323 71.007 0.72 31.13 142 CYS A O 1
ATOM 2337 O O B CYS A 1 142 ? 8.028 39.015 71.028 0.28 32.99 142 CYS A O 1
ATOM 2352 N N . SER A 1 143 ? 8.711 37.946 72.889 1.00 32.92 143 SER A N 1
ATOM 2353 C CA . SER A 1 143 ? 9.774 37.225 72.204 1.00 31.23 143 SER A CA 1
ATOM 2354 C C . SER A 1 143 ? 9.329 35.834 71.723 1.00 30.30 143 SER A C 1
ATOM 2355 O O . SER A 1 143 ? 9.971 35.241 70.857 1.00 31.17 143 SER A O 1
ATOM 2364 N N . TYR A 1 144 ? 8.237 35.318 72.281 1.00 29.71 144 TYR A N 1
ATOM 2365 C CA . TYR A 1 144 ? 7.724 34.010 71.880 1.00 29.96 144 TYR A CA 1
ATOM 2366 C C . TYR A 1 144 ? 6.847 34.191 70.654 1.00 30.84 144 TYR A C 1
ATOM 2367 O O . TYR A 1 144 ? 5.771 34.763 70.752 1.00 34.71 144 TYR A O 1
ATOM 2385 N N . LYS A 1 145 ? 7.302 33.736 69.498 1.00 30.88 145 LYS A N 1
ATOM 2386 C CA . LYS A 1 145 ? 6.605 34.069 68.258 1.00 31.71 145 LYS A CA 1
ATOM 2387 C C . LYS A 1 145 ? 5.456 33.113 67.952 1.00 31.26 145 LYS A C 1
ATOM 2388 O O . LYS A 1 145 ? 4.436 33.528 67.395 1.00 32.36 145 LYS A O 1
ATOM 2407 N N . ARG A 1 146 ? 5.614 31.845 68.337 1.00 30.25 146 ARG A N 1
ATOM 2408 C CA . ARG A 1 146 ? 4.572 30.830 68.152 1.00 29.10 146 ARG A CA 1
ATOM 2409 C C . ARG A 1 146 ? 3.982 30.833 66.728 1.00 28.98 146 ARG A C 1
ATOM 2410 O O . ARG A 1 146 ? 4.715 30.563 65.774 1.00 31.13 146 ARG A O 1
ATOM 2431 N N . ASN A 1 147 ? 2.692 31.128 66.563 1.00 27.40 147 ASN A N 1
ATOM 2432 C CA . ASN A 1 147 ? 2.090 31.060 65.227 1.00 28.57 147 ASN A CA 1
ATOM 2433 C C . ASN A 1 147 ? 2.436 32.238 64.303 1.00 29.46 147 ASN A C 1
ATOM 2434 O O . ASN A 1 147 ? 1.974 32.296 63.164 1.00 31.88 147 ASN A O 1
ATOM 2445 N N . LYS A 1 148 ? 3.279 33.144 64.782 1.00 29.21 148 LYS A N 1
ATOM 2446 C CA . LYS A 1 148 ? 3.803 34.214 63.952 1.00 29.08 148 LYS A CA 1
ATOM 2447 C C . LYS A 1 148 ? 5.052 33.759 63.169 1.00 29.37 148 LYS A C 1
ATOM 2448 O O . LYS A 1 148 ? 5.535 34.489 62.301 1.00 32.92 148 LYS A O 1
ATOM 2467 N N . PHE A 1 149 ? 5.561 32.561 63.458 1.00 28.76 149 PHE A N 1
ATOM 2468 C CA . PHE A 1 149 ? 6.544 31.934 62.565 1.00 29.35 149 PHE A CA 1
ATOM 2469 C C . PHE A 1 149 ? 5.893 31.649 61.212 1.00 30.86 149 PHE A C 1
ATOM 2470 O O . PHE A 1 149 ? 4.713 31.305 61.142 1.00 32.09 149 PHE A O 1
ATOM 2487 N N . VAL A 1 150 ? 6.686 31.754 60.147 1.00 30.59 150 VAL A N 1
ATOM 2488 C CA . VAL A 1 150 ? 6.226 31.535 58.788 1.00 32.25 150 VAL A CA 1
ATOM 2489 C C . VAL A 1 150 ? 6.730 30.150 58.344 1.00 31.04 150 VAL A C 1
ATOM 2490 O O . VAL A 1 150 ? 7.913 29.869 58.450 1.00 32.70 150 VAL A O 1
ATOM 2503 N N . ASP A 1 151 ? 5.845 29.295 57.844 1.00 31.92 151 ASP A N 1
ATOM 2504 C CA . ASP A 1 151 ? 6.239 27.942 57.431 1.00 33.87 151 ASP A CA 1
ATOM 2505 C C . ASP A 1 151 ? 6.925 27.991 56.080 1.00 34.02 151 ASP A C 1
ATOM 2506 O O . ASP A 1 151 ? 6.467 28.729 55.198 1.00 35.29 151 ASP A O 1
ATOM 2515 N N . LEU A 1 152 ? 7.998 27.197 55.922 1.00 34.36 152 LEU A N 1
ATOM 2516 C CA . LEU A 1 152 ? 8.738 27.098 54.665 1.00 32.68 152 LEU A CA 1
ATOM 2517 C C . LEU A 1 152 ? 9.041 25.643 54.355 1.00 32.70 152 LEU A C 1
ATOM 2518 O O . LEU A 1 152 ? 9.109 24.827 55.267 1.00 34.88 152 LEU A O 1
ATOM 2534 N N . PRO A 1 153 ? 9.219 25.308 53.064 1.00 32.75 153 PRO A N 1
ATOM 2535 C CA . PRO A 1 153 ? 9.496 23.912 52.705 1.00 33.43 153 PRO A CA 1
ATOM 2536 C C . PRO A 1 153 ? 10.803 23.400 53.290 1.00 34.46 153 PRO A C 1
ATOM 2537 O O . PRO A 1 153 ? 11.803 24.123 53.231 1.00 36.78 153 PRO A O 1
ATOM 2548 N N . SER A 1 154 ? 10.782 22.183 53.835 1.00 32.32 154 SER A N 1
ATOM 2549 C CA . SER A 1 154 ? 11.993 21.520 54.304 1.00 31.76 154 SER A CA 1
ATOM 2550 C C . SER A 1 154 ? 12.244 20.232 53.521 1.00 33.11 154 SER A C 1
ATOM 2551 O O . SER A 1 154 ? 13.051 19.394 53.920 1.00 35.46 154 SER A O 1
ATOM 2559 N N . CYS A 1 155 ? 11.544 20.091 52.403 1.00 33.20 155 CYS A N 1
ATOM 2560 C CA . CYS A 1 155 ? 11.800 19.003 51.458 1.00 35.03 155 CYS A CA 1
ATOM 2561 C C . CYS A 1 155 ? 11.608 17.603 52.057 1.00 35.77 155 CYS A C 1
ATOM 2562 O O . CYS A 1 155 ? 12.358 16.662 51.761 1.00 37.15 155 CYS A O 1
ATOM 2570 N N . GLY A 1 156 ? 10.571 17.475 52.876 1.00 34.43 156 GLY A N 1
ATOM 2571 C CA . GLY A 1 156 ? 10.154 16.193 53.419 1.00 35.07 156 GLY A CA 1
ATOM 2572 C C . GLY A 1 156 ? 10.248 16.128 54.928 1.00 34.77 156 GLY A C 1
ATOM 2573 O O . GLY A 1 156 ? 9.707 15.214 55.550 1.00 37.25 156 GLY A O 1
ATOM 2577 N N . GLY A 1 157 ? 10.943 17.089 55.522 1.00 34.83 157 GLY A N 1
ATOM 2578 C CA . GLY A 1 157 ? 11.159 17.076 56.955 1.00 36.08 157 GLY A CA 1
ATOM 2579 C C . GLY A 1 157 ? 9.993 17.606 57.776 1.00 35.15 157 GLY A C 1
ATOM 2580 O O . GLY A 1 157 ? 9.892 17.309 58.965 1.00 35.70 157 GLY A O 1
ATOM 2584 N N A ARG A 1 158 ? 9.106 18.367 57.140 0.61 32.46 158 ARG A N 1
ATOM 2585 N N B ARG A 1 158 ? 9.128 18.388 57.135 0.39 34.75 158 ARG A N 1
ATOM 2586 C CA A ARG A 1 158 ? 8.015 19.038 57.849 0.61 33.78 158 ARG A CA 1
ATOM 2587 C CA B ARG A 1 158 ? 8.033 19.071 57.820 0.39 36.22 158 ARG A CA 1
ATOM 2588 C C A ARG A 1 158 ? 8.531 19.809 59.067 0.61 33.02 158 ARG A C 1
ATOM 2589 C C B ARG A 1 158 ? 8.525 19.823 59.052 0.39 34.55 158 ARG A C 1
ATOM 2590 O O A ARG A 1 158 ? 7.903 19.786 60.133 0.61 34.72 158 ARG A O 1
ATOM 2591 O O B ARG A 1 158 ? 7.875 19.804 60.101 0.39 35.61 158 ARG A O 1
ATOM 2632 N N . CYS A 1 159 ? 9.669 20.485 58.935 1.00 33.23 159 CYS A N 1
ATOM 2633 C CA . CYS A 1 159 ? 10.321 21.028 60.120 1.00 31.38 159 CYS A CA 1
ATOM 2634 C C . CYS A 1 159 ? 11.119 22.308 59.956 1.00 30.04 159 CYS A C 1
ATOM 2635 O O . CYS A 1 159 ? 12.045 22.539 60.733 1.00 31.40 159 CYS A O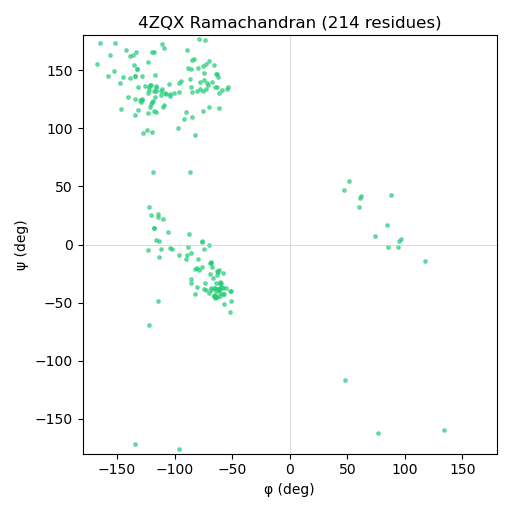 1
ATOM 2643 N N . GLU A 1 160 ? 10.761 23.165 58.998 1.00 30.45 160 GLU A N 1
ATOM 2644 C CA . GLU A 1 160 ? 11.418 24.477 58.911 1.00 28.27 160 GLU A CA 1
ATOM 2645 C C . GLU A 1 160 ? 10.394 25.611 59.010 1.00 29.36 160 GLU A C 1
ATOM 2646 O O . GLU A 1 160 ? 9.333 25.567 58.365 1.00 30.85 160 GLU A O 1
ATOM 2658 N N . LYS A 1 161 ? 10.736 26.615 59.816 1.00 29.24 161 LYS A N 1
ATOM 2659 C CA . LYS A 1 161 ? 9.987 27.861 59.880 1.00 30.54 161 LYS A CA 1
ATOM 2660 C C . LYS A 1 161 ? 10.954 29.024 59.974 1.00 30.70 161 LYS A C 1
ATOM 2661 O O . LYS A 1 161 ? 12.115 28.846 60.346 1.00 32.98 161 LYS A O 1
ATOM 2680 N N . ALA A 1 162 ? 10.457 30.219 59.677 1.00 29.59 162 ALA A N 1
ATOM 2681 C CA . ALA A 1 162 ? 11.278 31.410 59.714 1.00 30.54 162 ALA A CA 1
ATOM 2682 C C . ALA A 1 162 ? 10.556 32.573 60.376 1.00 29.69 162 ALA A C 1
ATOM 2683 O O . ALA A 1 162 ? 9.335 32.559 60.537 1.00 30.84 162 ALA A O 1
ATOM 2690 N N . TRP A 1 163 ? 11.331 33.577 60.768 1.00 29.96 163 TRP A N 1
ATOM 2691 C CA . TRP A 1 163 ? 10.780 34.831 61.286 1.00 30.52 163 TRP A CA 1
ATOM 2692 C C . TRP A 1 163 ? 11.585 36.003 60.714 1.00 31.65 163 TRP A C 1
ATOM 2693 O O . TRP A 1 163 ? 12.798 35.895 60.543 1.00 32.74 163 TRP A O 1
ATOM 2714 N N . TYR A 1 164 ? 10.908 37.112 60.408 1.00 31.24 164 TYR A N 1
ATOM 2715 C CA . TYR A 1 164 ? 11.544 38.257 59.754 1.00 30.71 164 TYR A CA 1
ATOM 2716 C C . TYR A 1 164 ? 11.274 39.525 60.510 1.00 30.28 164 TYR A C 1
ATOM 2717 O O . TYR A 1 164 ? 10.206 39.685 61.071 1.00 30.90 164 TYR A O 1
ATOM 2735 N N . VAL A 1 165 ? 12.249 40.425 60.525 1.00 31.03 165 VAL A N 1
ATOM 2736 C CA . VAL A 1 165 ? 12.061 41.727 61.143 1.00 31.99 165 VAL A CA 1
ATOM 2737 C C . VAL A 1 165 ? 12.874 42.782 60.404 1.00 31.99 165 VAL A C 1
ATOM 2738 O O . VAL A 1 165 ? 13.998 42.552 59.995 1.00 33.50 165 VAL A O 1
ATOM 2751 N N . GLU A 1 166 ? 12.255 43.938 60.222 1.00 32.77 166 GLU A N 1
ATOM 2752 C CA . GLU A 1 166 ? 12.892 45.103 59.635 1.00 33.36 166 GLU A CA 1
ATOM 2753 C C . GLU A 1 166 ? 13.391 45.985 60.770 1.00 32.05 166 GLU A C 1
ATOM 2754 O O . GLU A 1 166 ? 12.654 46.268 61.715 1.00 33.47 166 GLU A O 1
ATOM 2766 N N . LEU A 1 167 ? 14.644 46.405 60.684 1.00 31.90 167 LEU A N 1
ATOM 2767 C CA . LEU A 1 167 ? 15.236 47.276 61.686 1.00 34.18 167 LEU A CA 1
ATOM 2768 C C . LEU A 1 167 ? 14.997 48.728 61.324 1.00 37.46 167 LEU A C 1
ATOM 2769 O O . LEU A 1 167 ? 14.594 49.034 60.204 1.00 39.21 167 LEU A O 1
ATOM 2785 N N . ASP A 1 168 ? 15.257 49.617 62.277 1.00 39.75 168 ASP A N 1
ATOM 2786 C CA . ASP A 1 168 ? 14.917 51.033 62.134 1.00 42.50 168 ASP A CA 1
ATOM 2787 C C . ASP A 1 168 ? 16.133 51.942 62.275 1.00 40.65 168 ASP A C 1
ATOM 2788 O O . ASP A 1 168 ? 16.025 53.073 62.756 1.00 41.56 168 ASP A O 1
ATOM 2797 N N . GLY A 1 169 ? 17.288 51.456 61.844 1.00 38.37 169 GLY A N 1
ATOM 2798 C CA . GLY A 1 169 ? 18.468 52.309 61.745 1.00 36.85 169 GLY A CA 1
ATOM 2799 C C . GLY A 1 169 ? 19.254 52.456 63.029 1.00 36.39 169 GLY A C 1
ATOM 2800 O O . GLY A 1 169 ? 20.074 53.361 63.154 1.00 37.15 169 GLY A O 1
ATOM 2804 N N . ARG A 1 170 ? 19.008 51.557 63.977 1.00 35.89 170 ARG A N 1
ATOM 2805 C CA A ARG A 1 170 ? 19.703 51.584 65.256 0.67 36.70 170 ARG A CA 1
ATOM 2806 C CA B ARG A 1 170 ? 19.685 51.572 65.270 0.33 36.78 170 ARG A CA 1
ATOM 2807 C C . ARG A 1 170 ? 20.320 50.212 65.505 1.00 34.66 170 ARG A C 1
ATOM 2808 O O . ARG A 1 170 ? 19.698 49.202 65.221 1.00 36.21 170 ARG A O 1
ATOM 2848 N N . PRO A 1 171 ? 21.568 50.178 66.024 1.00 32.97 171 PRO A N 1
ATOM 2849 C CA . PRO A 1 171 ? 22.165 48.870 66.297 1.00 32.23 171 PRO A CA 1
ATOM 2850 C C . PRO A 1 171 ? 21.387 48.103 67.350 1.00 31.53 171 PRO A C 1
ATOM 2851 O O . PRO A 1 171 ? 20.851 48.689 68.281 1.00 32.78 171 PRO A O 1
ATOM 2862 N N . VAL A 1 172 ? 21.366 46.786 67.200 1.00 31.19 172 VAL A N 1
ATOM 2863 C CA . VAL A 1 172 ? 20.716 45.897 68.154 1.00 31.26 172 VAL A CA 1
ATOM 2864 C C . VAL A 1 172 ? 21.653 44.738 68.478 1.00 32.03 172 VAL A C 1
ATOM 2865 O O . VAL A 1 172 ? 22.648 44.527 67.778 1.00 31.94 172 VAL A O 1
ATOM 2878 N N . SER A 1 173 ? 21.325 44.006 69.545 1.00 31.85 173 SER A N 1
ATOM 2879 C CA . SER A 1 173 ? 21.957 42.722 69.863 1.00 30.79 173 SER A CA 1
ATOM 2880 C C . SER A 1 173 ? 20.858 41.660 69.875 1.00 29.31 173 SER A C 1
ATOM 2881 O O . SER A 1 173 ? 19.673 41.998 69.871 1.00 30.19 173 SER A O 1
ATOM 2889 N N . ILE A 1 174 ? 21.241 40.387 69.859 1.00 30.15 174 ILE A N 1
ATOM 2890 C CA . ILE A 1 174 ? 20.275 39.310 69.663 1.00 28.64 174 ILE A CA 1
ATOM 2891 C C . ILE A 1 174 ? 20.440 38.199 70.676 1.00 28.06 174 ILE A C 1
ATOM 2892 O O . ILE A 1 174 ? 21.561 37.760 70.959 1.00 29.95 174 ILE A O 1
ATOM 2908 N N . ALA A 1 175 ? 19.318 37.735 71.211 1.00 29.71 175 ALA A N 1
ATOM 2909 C CA . ALA A 1 175 ? 19.297 36.514 72.016 1.00 29.50 175 ALA A CA 1
ATOM 2910 C C . ALA A 1 175 ? 18.167 35.610 71.548 1.00 29.77 175 ALA A C 1
ATOM 2911 O O . ALA A 1 175 ? 16.997 35.967 71.654 1.00 32.28 175 ALA A O 1
ATOM 2918 N N . VAL A 1 176 ? 18.544 34.451 71.029 1.00 29.02 176 VAL A N 1
ATOM 2919 C CA . VAL A 1 176 ? 17.602 33.460 70.537 1.00 29.36 176 VAL A CA 1
ATOM 2920 C C . VAL A 1 176 ? 17.767 32.214 71.391 1.00 28.96 176 VAL A C 1
ATOM 2921 O O . VAL A 1 176 ? 18.883 31.720 71.566 1.00 30.48 176 VAL A O 1
ATOM 2934 N N . ILE A 1 177 ? 16.660 31.733 71.943 1.00 29.26 177 ILE A N 1
ATOM 2935 C CA . ILE A 1 177 ? 16.652 30.513 72.730 1.00 30.09 177 ILE A CA 1
ATOM 2936 C C . ILE A 1 177 ? 15.698 29.540 72.060 1.00 29.24 177 ILE A C 1
ATOM 2937 O O . ILE A 1 177 ? 14.523 29.861 71.914 1.00 29.69 177 ILE A O 1
ATOM 2953 N N . VAL A 1 178 ? 16.195 28.372 71.657 1.00 29.39 178 VAL A N 1
ATOM 2954 C CA . VAL A 1 178 ? 15.409 27.402 70.890 1.00 30.87 178 VAL A CA 1
ATOM 2955 C C . VAL A 1 178 ? 15.395 26.055 71.595 1.00 30.77 178 VAL A C 1
ATOM 2956 O O . VAL A 1 178 ? 16.346 25.278 71.461 1.00 31.76 178 VAL A O 1
ATOM 2969 N N . PRO A 1 179 ? 14.320 25.759 72.352 1.00 30.86 179 PRO A N 1
ATOM 2970 C CA . PRO A 1 179 ? 14.263 24.491 73.094 1.00 30.43 179 PRO A CA 1
ATOM 2971 C C . PRO A 1 179 ? 13.729 23.343 72.246 1.00 30.02 179 PRO A C 1
ATOM 2972 O O . PRO A 1 179 ? 12.944 23.563 71.313 1.00 31.04 179 PRO A O 1
ATOM 2983 N N . ARG A 1 180 ? 14.178 22.136 72.571 1.00 28.73 180 ARG A N 1
ATOM 2984 C CA . ARG A 1 180 ? 13.701 20.932 71.921 1.00 28.78 180 ARG A CA 1
ATOM 2985 C C . ARG A 1 180 ? 12.224 20.607 72.235 1.00 30.29 180 ARG A C 1
ATOM 2986 O O . ARG A 1 180 ? 11.775 20.741 73.369 1.00 31.69 180 ARG A O 1
ATOM 3007 N N . ASN A 1 181 ? 11.489 20.164 71.220 1.00 30.67 181 ASN A N 1
ATOM 3008 C CA . ASN A 1 181 ? 10.141 19.637 71.389 1.00 30.85 181 ASN A CA 1
ATOM 3009 C C . ASN A 1 181 ? 10.116 18.373 72.288 1.00 30.72 181 ASN A C 1
ATOM 3010 O O . ASN A 1 181 ? 10.697 17.338 71.951 1.00 32.49 181 ASN A O 1
ATOM 3022 N N . MET A 1 182 ? 9.431 18.466 73.427 1.00 29.36 182 MET A N 1
ATOM 3023 C CA . MET A 1 182 ? 9.249 17.317 74.327 1.00 30.27 182 MET A CA 1
ATOM 3024 C C . MET A 1 182 ? 7.760 17.014 74.509 1.00 31.77 182 MET A C 1
ATOM 3025 O O . MET A 1 182 ? 7.350 16.405 75.507 1.00 33.27 182 MET A O 1
ATOM 3039 N N . HIS A 1 183 ? 6.956 17.401 73.519 1.00 30.82 183 HIS A N 1
ATOM 3040 C CA . HIS A 1 183 ? 5.509 17.183 73.585 1.00 32.18 183 HIS A CA 1
ATOM 3041 C C . HIS A 1 183 ? 5.115 15.708 73.455 1.00 32.32 183 HIS A C 1
ATOM 3042 O O . HIS A 1 183 ? 3.932 15.383 73.498 1.00 33.04 183 HIS A O 1
ATOM 3056 N N . ASN A 1 184 ? 6.090 14.818 73.286 1.00 31.08 184 ASN A N 1
ATOM 3057 C CA . ASN A 1 184 ? 5.811 13.382 73.374 1.00 34.16 184 ASN A CA 1
ATOM 3058 C C . ASN A 1 184 ? 5.639 12.902 74.824 1.00 33.85 184 ASN A C 1
ATOM 3059 O O . ASN A 1 184 ? 5.422 11.717 75.072 1.00 35.50 184 ASN A O 1
ATOM 3070 N N . GLY A 1 185 ? 5.715 13.832 75.778 1.00 33.67 185 GLY A N 1
ATOM 3071 C CA . GLY A 1 185 ? 5.327 13.539 77.149 1.00 34.30 185 GLY A CA 1
ATOM 3072 C C . GLY A 1 185 ? 6.452 13.134 78.087 1.00 34.11 185 GLY A C 1
ATOM 3073 O O . GLY A 1 185 ? 6.196 12.826 79.258 1.00 35.05 185 GLY A O 1
ATOM 3077 N N . ILE A 1 186 ? 7.689 13.140 77.585 1.00 32.93 186 ILE A N 1
ATOM 3078 C CA . ILE A 1 186 ? 8.865 12.719 78.359 1.00 32.21 186 ILE A CA 1
ATOM 3079 C C . ILE A 1 186 ? 9.794 13.898 78.661 1.00 31.91 186 ILE A C 1
ATOM 3080 O O . ILE A 1 186 ? 10.177 14.664 77.757 1.00 33.25 186 ILE A O 1
ATOM 3096 N N . ASN A 1 187 ? 10.146 14.051 79.936 1.00 29.82 187 ASN A N 1
ATOM 3097 C CA . ASN A 1 187 ? 11.034 15.138 80.359 1.00 30.64 187 ASN A CA 1
ATOM 3098 C C . ASN A 1 187 ? 12.469 14.635 80.334 1.00 31.24 187 ASN A C 1
ATOM 3099 O O . ASN A 1 187 ? 12.860 13.822 81.168 1.00 31.94 187 ASN A O 1
ATOM 3110 N N . LEU A 1 188 ? 13.243 15.106 79.360 1.00 31.35 188 LEU A N 1
ATOM 3111 C CA . LEU A 1 188 ? 14.631 14.681 79.228 1.00 32.04 188 LEU A CA 1
ATOM 3112 C C . LEU A 1 188 ? 15.551 15.187 80.350 1.00 31.46 188 LEU A C 1
ATOM 3113 O O . LEU A 1 188 ? 16.662 14.665 80.524 1.00 34.22 188 LEU A O 1
ATOM 3129 N N . TYR A 1 189 ? 15.095 16.184 81.106 1.00 30.28 189 TYR A N 1
ATOM 3130 C CA . TYR A 1 189 ? 15.851 16.706 82.246 1.00 31.27 189 TYR A CA 1
ATOM 3131 C C . TYR A 1 189 ? 15.546 15.949 83.540 1.00 32.65 189 TYR A C 1
ATOM 3132 O O . TYR A 1 189 ? 16.127 16.249 84.578 1.00 34.32 189 TYR A O 1
ATOM 3150 N N . ALA A 1 190 ? 14.632 14.988 83.484 1.00 32.68 190 ALA A N 1
ATOM 3151 C CA . ALA A 1 190 ? 14.241 14.228 84.668 1.00 32.52 190 ALA A CA 1
ATOM 3152 C C . ALA A 1 190 ? 15.025 12.939 84.776 1.00 33.81 190 ALA A C 1
ATOM 3153 O O . ALA A 1 190 ? 15.272 12.267 83.779 1.00 35.39 190 ALA A O 1
ATOM 3160 N N . GLY A 1 191 ? 15.412 12.596 86.001 1.00 32.81 191 GLY A N 1
ATOM 3161 C CA . GLY A 1 191 ? 16.085 11.337 86.261 1.00 32.70 191 GLY A CA 1
ATOM 3162 C C . GLY A 1 191 ? 17.552 11.341 85.839 1.00 32.13 191 GLY A C 1
ATOM 3163 O O . GLY A 1 191 ? 18.154 12.395 85.628 1.00 31.55 191 GLY A O 1
ATOM 3167 N N . PRO A 1 192 ? 18.140 10.147 85.700 1.00 32.29 192 PRO A N 1
ATOM 3168 C CA . PRO A 1 192 ? 19.571 10.020 85.409 1.00 32.77 192 PRO A CA 1
ATOM 3169 C C . PRO A 1 192 ? 20.009 10.597 84.071 1.00 31.33 192 PRO A C 1
ATOM 3170 O O . PRO A 1 192 ? 21.167 10.905 83.934 1.00 31.76 192 PRO A O 1
ATOM 3181 N N . LEU A 1 193 ? 19.110 10.733 83.109 1.00 31.99 193 LEU A N 1
ATOM 3182 C CA . LEU A 1 193 ? 19.491 11.299 81.805 1.00 30.98 193 LEU A CA 1
ATOM 3183 C C . LEU A 1 193 ? 20.021 12.747 81.896 1.00 31.39 193 LEU A C 1
ATOM 3184 O O . LEU A 1 193 ? 20.729 13.215 81.001 1.00 31.22 193 LEU A O 1
ATOM 3200 N N . LEU A 1 194 ? 19.677 13.457 82.967 1.00 30.42 194 LEU A N 1
ATOM 3201 C CA . LEU A 1 194 ? 20.012 14.877 83.069 1.00 29.84 194 LEU A CA 1
ATOM 3202 C C . LEU A 1 194 ? 21.497 15.188 82.795 1.00 29.99 194 LEU A C 1
ATOM 3203 O O . LEU A 1 194 ? 21.812 16.080 82.032 1.00 31.17 194 LEU A O 1
ATOM 3219 N N . GLY A 1 195 ? 22.402 14.448 83.416 1.00 31.29 195 GLY A N 1
ATOM 3220 C CA . GLY A 1 195 ? 23.830 14.683 83.212 1.00 30.27 195 GLY A CA 1
ATOM 3221 C C . GLY A 1 195 ? 24.234 14.573 81.753 1.00 30.09 195 GLY A C 1
ATOM 3222 O O . GLY A 1 195 ? 25.095 15.318 81.254 1.00 31.80 195 GLY A O 1
ATOM 3226 N N . ASN A 1 196 ? 23.619 13.629 81.051 1.00 28.98 196 ASN A N 1
ATOM 3227 C CA . ASN A 1 196 ? 23.940 13.437 79.636 1.00 29.80 196 ASN A CA 1
ATOM 3228 C C . ASN A 1 196 ? 23.466 14.616 78.776 1.00 30.51 196 ASN A C 1
ATOM 3229 O O . ASN A 1 196 ? 24.150 15.031 77.834 1.00 30.09 196 ASN A O 1
ATOM 3240 N N . VAL A 1 197 ? 22.310 15.165 79.113 1.00 29.88 197 VAL A N 1
ATOM 3241 C CA . VAL A 1 197 ? 21.829 16.375 78.465 1.00 30.23 197 VAL A CA 1
ATOM 3242 C C . VAL A 1 197 ? 22.759 17.554 78.775 1.00 29.95 197 VAL A C 1
ATOM 3243 O O . VAL A 1 197 ? 23.136 18.300 77.882 1.00 30.32 197 VAL A O 1
ATOM 3256 N N . ILE A 1 198 ? 23.140 17.720 80.040 1.00 30.49 198 ILE A N 1
ATOM 3257 C CA . ILE A 1 198 ? 23.977 18.857 80.418 1.00 32.21 198 ILE A CA 1
ATOM 3258 C C . ILE A 1 198 ? 25.309 18.797 79.675 1.00 31.87 198 ILE A C 1
ATOM 3259 O O . ILE A 1 198 ? 25.822 19.819 79.227 1.00 32.48 198 ILE A O 1
ATOM 3275 N N . GLU A 1 199 ? 25.843 17.593 79.515 1.00 32.53 199 GLU A N 1
ATOM 3276 C CA . GLU A 1 199 ? 27.110 17.412 78.817 1.00 30.55 199 GLU A CA 1
ATOM 3277 C C . GLU A 1 199 ? 27.025 17.837 77.357 1.00 31.51 199 GLU A C 1
ATOM 3278 O O . GLU A 1 199 ? 28.039 18.208 76.758 1.00 33.17 199 GLU A O 1
ATOM 3290 N N . GLY A 1 200 ? 25.826 17.780 76.781 1.00 29.50 200 GLY A N 1
ATOM 3291 C CA . GLY A 1 200 ? 25.653 18.080 75.367 1.00 30.83 200 GLY A CA 1
ATOM 3292 C C . GLY A 1 200 ? 25.365 19.538 75.028 1.00 30.77 200 GLY A C 1
ATOM 3293 O O . GLY A 1 200 ? 25.440 19.938 73.870 1.00 29.46 200 GLY A O 1
ATOM 3297 N N . LEU A 1 201 ? 25.040 20.337 76.038 1.00 31.66 201 LEU A N 1
ATOM 3298 C CA . LEU A 1 201 ? 24.773 21.755 75.844 1.00 32.12 201 LEU A CA 1
ATOM 3299 C C . LEU A 1 201 ? 26.028 22.490 75.384 1.00 31.96 201 LEU A C 1
ATOM 3300 O O . LEU A 1 201 ? 27.110 22.257 75.910 1.00 32.74 201 LEU A O 1
ATOM 3316 N N . ASP A 1 202 ? 25.875 23.363 74.388 1.00 31.62 202 ASP A N 1
ATOM 3317 C CA . ASP A 1 202 ? 26.943 24.288 74.000 1.00 33.25 202 ASP A CA 1
ATOM 3318 C C . ASP A 1 202 ? 28.205 23.569 73.512 1.00 33.02 202 ASP A C 1
ATOM 3319 O O . ASP A 1 202 ? 29.314 23.984 73.845 1.00 35.74 202 ASP A O 1
ATOM 3328 N N . THR A 1 203 ? 28.045 22.518 72.711 1.00 31.56 203 THR A N 1
ATOM 3329 C CA . THR A 1 203 ? 29.184 21.722 72.260 1.00 30.18 203 THR A CA 1
ATOM 3330 C C . THR A 1 203 ? 29.421 21.761 70.740 1.00 30.38 203 THR A C 1
ATOM 3331 O O . THR A 1 203 ? 30.316 21.072 70.244 1.00 32.10 203 THR A O 1
ATOM 3342 N N . VAL A 1 204 ? 28.646 22.560 70.005 1.00 28.55 204 VAL A N 1
ATOM 3343 C CA . VAL A 1 204 ? 28.779 22.602 68.556 1.00 30.18 204 VAL A CA 1
ATOM 3344 C C . VAL A 1 204 ? 29.429 23.921 68.124 1.00 30.99 204 VAL A C 1
ATOM 3345 O O . VAL A 1 204 ? 28.995 24.999 68.543 1.00 30.96 204 VAL A O 1
ATOM 3358 N N . PRO A 1 205 ? 30.481 23.846 67.294 1.00 31.76 205 PRO A N 1
ATOM 3359 C CA . PRO A 1 205 ? 31.108 25.087 66.826 1.00 32.98 205 PRO A CA 1
ATOM 3360 C C . PRO A 1 205 ? 30.151 25.958 66.020 1.00 32.88 205 PRO A C 1
ATOM 3361 O O . PRO A 1 205 ? 29.402 25.444 65.202 1.00 33.60 205 PRO A O 1
ATOM 3372 N N A GLU A 1 206 ? 30.196 27.263 66.254 0.33 32.61 206 GLU A N 1
ATOM 3373 N N B GLU A 1 206 ? 30.183 27.263 66.288 0.67 31.72 206 GLU A N 1
ATOM 3374 C CA A GLU A 1 206 ? 29.411 28.216 65.484 0.33 32.67 206 GLU A CA 1
ATOM 3375 C CA B GLU A 1 206 ? 29.477 28.281 65.510 0.67 31.18 206 GLU A CA 1
ATOM 3376 C C A GLU A 1 206 ? 30.196 28.629 64.241 0.33 31.78 206 GLU A C 1
ATOM 3377 C C B GLU A 1 206 ? 30.189 28.509 64.178 0.67 30.55 206 GLU A C 1
ATOM 3378 O O A GLU A 1 206 ? 31.418 28.490 64.200 0.33 32.92 206 GLU A O 1
ATOM 3379 O O B GLU A 1 206 ? 31.362 28.141 64.016 0.67 33.29 206 GLU A O 1
ATOM 3400 N N . CYS A 1 207 ? 29.497 29.126 63.225 1.00 31.21 207 CYS A N 1
ATOM 3401 C CA . CYS A 1 207 ? 30.145 29.539 61.982 1.00 31.07 207 CYS A CA 1
ATOM 3402 C C . CYS A 1 207 ? 29.514 30.812 61.434 1.00 31.18 207 CYS A C 1
ATOM 3403 O O . CYS A 1 207 ? 28.300 30.889 61.2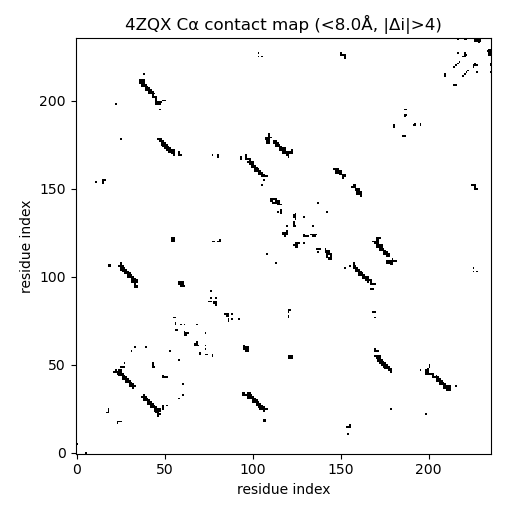59 1.00 31.88 207 CYS A O 1
ATOM 3410 N N . THR A 1 208 ? 30.369 31.800 61.166 1.00 29.79 208 THR A N 1
ATOM 3411 C CA . THR A 1 208 ? 29.977 33.089 60.618 1.00 31.04 208 THR A CA 1
ATOM 3412 C C . THR A 1 208 ? 30.504 33.167 59.197 1.00 31.76 208 THR A C 1
ATOM 3413 O O . THR A 1 208 ? 31.675 32.847 58.950 1.00 31.88 208 THR A O 1
ATOM 3424 N N . GLN A 1 209 ? 29.655 33.606 58.269 1.00 30.51 209 GLN A N 1
ATOM 3425 C CA . GLN A 1 209 ? 30.072 33.791 56.877 1.00 30.76 209 GLN A CA 1
ATOM 3426 C C . GLN A 1 209 ? 29.620 35.138 56.354 1.00 30.70 209 GLN A C 1
ATOM 3427 O O . GLN A 1 209 ? 28.602 35.681 56.789 1.00 32.59 209 GLN A O 1
ATOM 3441 N N . TRP A 1 210 ? 30.401 35.659 55.412 1.00 31.28 210 TRP A N 1
ATOM 3442 C CA . TRP A 1 210 ? 30.159 36.944 54.769 1.00 29.71 210 TRP A CA 1
ATOM 3443 C C . TRP A 1 210 ? 29.891 36.704 53.294 1.00 29.85 210 TRP A C 1
ATOM 3444 O O . TRP A 1 210 ? 30.600 35.930 52.664 1.00 31.55 210 TRP A O 1
ATOM 3465 N N . PHE A 1 211 ? 28.884 37.373 52.742 1.00 29.98 211 PHE A N 1
ATOM 3466 C CA . PHE A 1 211 ? 28.570 37.281 51.315 1.00 29.04 211 PHE A CA 1
ATOM 3467 C C . PHE A 1 211 ? 28.319 38.678 50.747 1.00 30.10 211 PHE A C 1
ATOM 3468 O O . PHE A 1 211 ? 27.764 39.546 51.430 1.00 31.60 211 PHE A O 1
ATOM 3485 N N . ASP A 1 212 ? 28.713 38.901 49.498 1.00 30.47 212 ASP A N 1
ATOM 3486 C CA . ASP A 1 212 ? 28.538 40.227 48.900 1.00 29.91 212 ASP A CA 1
ATOM 3487 C C . ASP A 1 212 ? 27.128 40.471 48.400 1.00 30.23 212 ASP A C 1
ATOM 3488 O O . ASP A 1 212 ? 26.717 41.618 48.240 1.00 33.41 212 ASP A O 1
ATOM 3497 N N . ASN A 1 213 ? 26.381 39.397 48.174 1.00 30.35 213 ASN A N 1
ATOM 3498 C CA . ASN A 1 213 ? 24.995 39.511 47.737 1.00 30.34 213 ASN A CA 1
ATOM 3499 C C . ASN A 1 213 ? 24.221 38.257 48.107 1.00 31.05 213 ASN A C 1
ATOM 3500 O O . ASN A 1 213 ? 24.808 37.232 48.425 1.00 30.83 213 ASN A O 1
ATOM 3511 N N . ALA A 1 214 ? 22.899 38.350 48.082 1.00 30.59 214 ALA A N 1
ATOM 3512 C CA . ALA A 1 214 ? 22.053 37.230 48.499 1.00 30.37 214 ALA A CA 1
ATOM 3513 C C . ALA A 1 214 ? 22.191 36.000 47.593 1.00 30.21 214 ALA A C 1
ATOM 3514 O O . ALA A 1 214 ? 22.165 34.884 48.080 1.00 29.65 214 ALA A O 1
ATOM 3521 N N . PRO A 1 215 ? 22.339 36.196 46.271 1.00 31.74 215 PRO A N 1
ATOM 3522 C CA . PRO A 1 215 ? 22.495 34.972 45.462 1.00 30.91 215 PRO A CA 1
ATOM 3523 C C . PRO A 1 215 ? 23.716 34.105 45.842 1.00 30.87 215 PRO A C 1
ATOM 3524 O O . PRO A 1 215 ? 23.627 32.869 45.765 1.00 30.79 215 PRO A O 1
ATOM 3535 N N . GLU A 1 216 ? 24.817 34.725 46.274 1.00 31.20 216 GLU A N 1
ATOM 3536 C CA . GLU A 1 216 ? 25.951 33.964 46.810 1.00 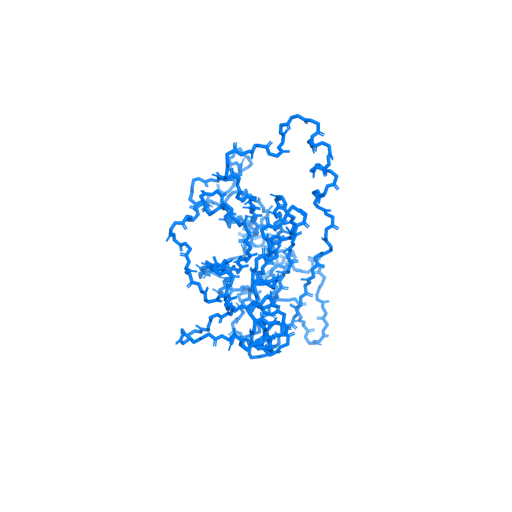30.23 216 GLU A CA 1
ATOM 3537 C C . GLU A 1 216 ? 25.543 33.156 48.043 1.00 31.49 216 GLU A C 1
ATOM 3538 O O . GLU A 1 216 ? 25.940 32.002 48.197 1.00 33.26 216 GLU A O 1
ATOM 3550 N N . LEU A 1 217 ? 24.751 33.765 48.924 1.00 31.64 217 LEU A N 1
ATOM 3551 C CA . LEU A 1 217 ? 24.233 33.072 50.111 1.00 30.60 217 LEU A CA 1
ATOM 3552 C C . LEU A 1 217 ? 23.380 31.870 49.708 1.00 31.16 217 LEU A C 1
ATOM 3553 O O . LEU A 1 217 ? 23.492 30.780 50.282 1.00 31.33 217 LEU A O 1
ATOM 3569 N N . TYR A 1 218 ? 22.515 32.068 48.726 1.00 31.12 218 TYR A N 1
ATOM 3570 C CA . TYR A 1 218 ? 21.635 30.981 48.291 1.00 31.69 218 TYR A CA 1
ATOM 3571 C C . TYR A 1 218 ? 22.438 29.837 47.672 1.00 32.69 218 TYR A C 1
ATOM 3572 O O . TYR A 1 218 ? 22.195 28.665 47.956 1.00 33.83 218 TYR A O 1
ATOM 3590 N N . ALA A 1 219 ? 23.393 30.194 46.821 1.00 31.58 219 ALA A N 1
ATOM 3591 C CA . ALA A 1 219 ? 24.154 29.210 46.065 1.00 31.59 219 ALA A CA 1
ATOM 3592 C C . ALA A 1 219 ? 25.147 28.437 46.923 1.00 31.41 219 ALA A C 1
ATOM 3593 O O . ALA A 1 219 ? 25.309 27.224 46.745 1.00 33.75 219 ALA A O 1
ATOM 3600 N N . TYR A 1 220 ? 25.799 29.107 47.868 1.00 31.43 220 TYR A N 1
ATOM 3601 C CA . TYR A 1 220 ? 26.923 28.499 48.586 1.00 31.82 220 TYR A CA 1
ATOM 3602 C C . TYR A 1 220 ? 26.658 28.203 50.062 1.00 33.39 220 TYR A C 1
ATOM 3603 O O . TYR A 1 220 ? 27.498 27.587 50.720 1.00 35.98 220 TYR A O 1
ATOM 3621 N N . HIS A 1 221 ? 25.488 28.590 50.567 1.00 30.74 221 HIS A N 1
ATOM 3622 C CA . HIS A 1 221 ? 25.065 28.177 51.914 1.00 30.51 221 HIS A CA 1
ATOM 3623 C C . HIS A 1 221 ? 23.727 27.429 51.860 1.00 31.71 221 HIS A C 1
ATOM 3624 O O . HIS A 1 221 ? 23.670 26.208 52.099 1.00 31.50 221 HIS A O 1
ATOM 3638 N N . ALA A 1 222 ? 22.661 28.158 51.552 1.00 31.04 222 ALA A N 1
ATOM 3639 C CA . ALA A 1 222 ? 21.301 27.597 51.596 1.00 29.97 222 ALA A CA 1
ATOM 3640 C C . ALA A 1 222 ? 21.160 26.285 50.801 1.00 30.96 222 ALA A C 1
ATOM 3641 O O . ALA A 1 222 ? 20.777 25.257 51.371 1.00 30.86 222 ALA A O 1
ATOM 3648 N N . SER A 1 223 ? 21.463 26.307 49.501 1.00 31.40 223 SER A N 1
ATOM 3649 C CA . SER A 1 223 ? 21.292 25.107 48.673 1.00 31.27 223 SER A CA 1
ATOM 3650 C C . SER A 1 223 ? 22.422 24.095 48.831 1.00 30.51 223 SER A C 1
ATOM 3651 O O . SER A 1 223 ? 22.300 22.956 48.375 1.00 33.67 223 SER A O 1
ATOM 3659 N N . ASN A 1 224 ? 23.518 24.492 49.462 1.00 30.58 224 ASN A N 1
ATOM 3660 C CA . ASN A 1 224 ? 24.623 23.567 49.681 1.00 30.37 224 ASN A CA 1
ATOM 3661 C C . ASN A 1 224 ? 24.249 22.593 50.798 1.00 31.12 224 ASN A C 1
ATOM 3662 O O . ASN A 1 224 ? 24.593 21.409 50.756 1.00 31.52 224 ASN A O 1
ATOM 3673 N N . TYR A 1 225 ? 23.558 23.113 51.811 1.00 30.46 225 TYR A N 1
ATOM 3674 C CA . TYR A 1 225 ? 23.306 22.351 53.048 1.00 31.45 225 TYR A CA 1
ATOM 3675 C C . TYR A 1 225 ? 21.845 21.991 53.321 1.00 31.68 225 TYR A C 1
ATOM 3676 O O . TYR A 1 225 ? 21.558 21.195 54.213 1.00 32.11 225 TYR A O 1
ATOM 3694 N N . GLY A 1 226 ? 20.924 22.575 52.567 1.00 31.79 226 GLY A N 1
ATOM 3695 C CA . GLY A 1 226 ? 19.514 22.255 52.700 1.00 33.37 226 GLY A CA 1
ATOM 3696 C C . GLY A 1 226 ? 18.750 23.071 53.728 1.00 33.01 226 GLY A C 1
ATOM 3697 O O . GLY A 1 226 ? 17.962 22.512 54.475 1.00 36.01 226 GLY A O 1
ATOM 3701 N N . MET A 1 227 ? 18.997 24.377 53.767 1.00 32.63 227 MET A N 1
ATOM 3702 C CA . MET A 1 227 ? 18.127 25.322 54.463 1.00 32.04 227 MET A CA 1
ATOM 3703 C C . MET A 1 227 ? 17.430 26.156 53.400 1.00 30.97 227 MET A C 1
ATOM 3704 O O . MET A 1 227 ? 18.076 26.867 52.647 1.00 32.09 227 MET A O 1
ATOM 3718 N N . THR A 1 228 ? 16.107 26.077 53.346 1.00 28.63 228 THR A N 1
ATOM 3719 C CA . THR A 1 228 ? 15.363 26.837 52.363 1.00 30.30 228 THR A CA 1
ATOM 3720 C C . THR A 1 228 ? 15.263 28.287 52.820 1.00 30.41 228 THR A C 1
ATOM 3721 O O . THR A 1 228 ? 14.997 28.539 53.978 1.00 32.12 228 THR A O 1
ATOM 3732 N N . MET A 1 229 ? 15.515 29.236 51.926 1.00 29.81 229 MET A N 1
ATOM 3733 C CA . MET A 1 229 ? 15.402 30.652 52.274 1.00 30.19 229 MET A CA 1
ATOM 3734 C C . MET A 1 229 ? 14.420 31.334 51.338 1.00 32.21 229 MET A C 1
ATOM 3735 O O . MET A 1 229 ? 14.175 30.859 50.233 1.00 34.56 229 MET A O 1
ATOM 3749 N N . LEU A 1 230 ? 13.870 32.450 51.799 1.00 32.44 230 LEU A N 1
ATOM 3750 C CA . LEU A 1 230 ? 12.856 33.192 51.076 1.00 31.09 230 LEU A CA 1
ATOM 3751 C C . LEU A 1 230 ? 13.415 34.560 50.736 1.00 32.65 230 LEU A C 1
ATOM 3752 O O . LEU A 1 230 ? 13.977 35.227 51.612 1.00 35.26 230 LEU A O 1
ATOM 3768 N N . ASP A 1 231 ? 13.263 34.984 49.480 1.00 32.32 231 ASP A N 1
ATOM 3769 C CA . ASP A 1 231 ? 13.778 36.282 49.055 1.00 31.98 231 ASP A CA 1
ATOM 3770 C C . ASP A 1 231 ? 12.694 37.355 49.111 1.00 32.43 231 ASP A C 1
ATOM 3771 O O . ASP A 1 231 ? 11.561 37.091 49.544 1.00 34.07 231 ASP A O 1
ATOM 3780 N N . GLN A 1 232 ? 13.039 38.561 48.669 1.00 31.97 232 GLN A N 1
ATOM 3781 C CA . GLN A 1 232 ? 12.133 39.706 48.760 1.00 33.36 232 GLN A CA 1
ATOM 3782 C C . GLN A 1 232 ? 10.986 39.655 47.745 1.00 34.24 232 GLN A C 1
ATOM 3783 O O . GLN A 1 232 ? 10.113 40.530 47.741 1.00 35.25 232 GLN A O 1
ATOM 3797 N N . PHE A 1 233 ? 11.012 38.642 46.874 1.00 33.67 233 PHE A N 1
ATOM 3798 C CA . PHE A 1 233 ? 9.954 38.414 45.887 1.00 34.64 233 PHE A CA 1
ATOM 3799 C C . PHE A 1 233 ? 9.075 37.228 46.295 1.00 35.38 233 PHE A C 1
ATOM 3800 O O . PHE A 1 233 ? 8.241 36.766 45.517 1.00 35.20 233 PHE A O 1
ATOM 3817 N N . SER A 1 234 ? 9.265 36.770 47.530 1.00 35.28 234 SER A N 1
ATOM 3818 C CA . SER A 1 234 ? 8.601 35.585 48.069 1.00 35.24 234 SER A CA 1
ATOM 3819 C C . SER A 1 234 ? 8.901 34.322 47.283 1.00 33.19 234 SER A C 1
ATOM 3820 O O . SER A 1 234 ? 8.051 33.443 47.196 1.00 35.21 234 SER A O 1
ATOM 3828 N N . VAL A 1 235 ? 10.097 34.227 46.707 1.00 31.47 235 VAL A N 1
ATOM 3829 C CA . VAL A 1 235 ? 10.518 33.018 45.985 1.00 32.46 235 VAL A CA 1
ATOM 3830 C C . VAL A 1 235 ? 11.509 32.244 46.858 1.00 31.16 235 VAL A C 1
ATOM 3831 O O . VAL A 1 235 ? 12.385 32.853 47.496 1.00 32.72 235 VAL A O 1
ATOM 3844 N N . ILE A 1 236 ? 11.376 30.915 46.889 1.00 30.62 236 ILE A N 1
ATOM 3845 C CA . ILE A 1 236 ? 12.248 30.086 47.731 1.00 31.18 236 ILE A CA 1
ATOM 3846 C C . ILE A 1 236 ? 13.526 29.668 47.010 1.00 31.79 236 ILE A C 1
ATOM 3847 O O . ILE A 1 236 ? 13.547 29.544 45.785 1.00 32.19 236 ILE A O 1
ATOM 3863 N N . HIS A 1 237 ? 14.575 29.459 47.798 1.00 32.66 237 HIS A N 1
ATOM 3864 C CA . HIS A 1 237 ? 15.876 29.034 47.299 1.00 31.85 237 HIS A CA 1
ATOM 3865 C C . HIS A 1 237 ? 16.442 27.963 48.198 1.00 33.94 237 HIS A C 1
ATOM 3866 O O . HIS A 1 237 ? 16.172 27.981 49.393 1.00 34.80 237 HIS A O 1
#

Nearest PDB structures (foldseek):
  4s1k-assembly1_A  TM=9.999E-01  e=4.850E-50  Uranotaenia sapphirina cypovirus
  4otv-assembly1_A  TM=8.784E-01  e=8.059E-15  Operophtera brumata cypovirus 18
  5gqk-assembly1_A  TM=8.711E-01  e=6.476E-14  Bombyx mori cypovirus 1
  7wyr-assembly1_A  TM=8.409E-01  e=3.790E-14  Bombyx mori cypovirus 1
  5gqj-assembly1_A  TM=8.382E-01  e=4.531E-14  Bombyx mori cypovirus 1